Protein AF-0000000068951166 (afdb_homodimer)

Structure (mmCIF, N/CA/C/O backbone):
data_AF-0000000068951166-model_v1
#
loop_
_entity.id
_entity.type
_entity.pdbx_description
1 polymer 'Cupin domain-containing protein'
#
loop_
_atom_site.group_PDB
_atom_site.id
_atom_site.type_symbol
_atom_site.label_atom_id
_atom_site.label_alt_id
_atom_site.label_comp_id
_atom_site.label_asym_id
_atom_site.label_entity_id
_atom_site.label_seq_id
_atom_site.pdbx_PDB_ins_code
_atom_site.Cartn_x
_atom_site.Cartn_y
_atom_site.Cartn_z
_atom_site.occupancy
_atom_site.B_iso_or_equiv
_atom_site.auth_seq_id
_atom_site.auth_comp_id
_atom_site.auth_asym_id
_atom_site.auth_atom_id
_atom_site.pdbx_PDB_model_num
ATOM 1 N N . MET A 1 1 ? 37.531 -77.312 0.251 1 35.84 1 MET A N 1
ATOM 2 C CA . MET A 1 1 ? 37.812 -75.875 -0.028 1 35.84 1 MET A CA 1
ATOM 3 C C . MET A 1 1 ? 36.5 -75.125 -0.197 1 35.84 1 MET A C 1
ATOM 5 O O . MET A 1 1 ? 35.75 -75.375 -1.138 1 35.84 1 MET A O 1
ATOM 9 N N . HIS A 1 2 ? 35.75 -74.938 0.932 1 49 2 HIS A N 1
ATOM 10 C CA . HIS A 1 2 ? 34.5 -74.188 1.178 1 49 2 HIS A CA 1
ATOM 11 C C . HIS A 1 2 ? 34.594 -72.75 0.723 1 49 2 HIS A C 1
ATOM 13 O O . HIS A 1 2 ? 35.438 -72 1.181 1 49 2 HIS A O 1
ATOM 19 N N . TYR A 1 3 ? 34.344 -72.562 -0.559 1 45.94 3 TYR A N 1
ATOM 20 C CA . TYR A 1 3 ? 34.281 -71.25 -1.175 1 45.94 3 TYR A CA 1
ATOM 21 C C . TYR A 1 3 ? 33.25 -70.375 -0.5 1 45.94 3 TYR A C 1
ATOM 23 O O . TYR A 1 3 ? 32.062 -70.75 -0.465 1 45.94 3 TYR A O 1
ATOM 31 N N . LYS A 1 4 ? 33.562 -69.75 0.653 1 48.03 4 LYS A N 1
ATOM 32 C CA . LYS A 1 4 ? 32.75 -68.688 1.27 1 48.03 4 LYS A CA 1
ATOM 33 C C . LYS A 1 4 ? 32.438 -67.625 0.266 1 48.03 4 LYS A C 1
ATOM 35 O O . LYS A 1 4 ? 33.312 -67.062 -0.35 1 48.03 4 LYS A O 1
ATOM 40 N N . SER A 1 5 ? 31.328 -67.812 -0.452 1 50.38 5 SER A N 1
ATOM 41 C CA . SER A 1 5 ? 30.781 -66.75 -1.337 1 50.38 5 SER A CA 1
ATOM 42 C C . SER A 1 5 ? 30.656 -65.438 -0.621 1 50.38 5 SER A C 1
ATOM 44 O O . SER A 1 5 ? 30 -65.312 0.42 1 50.38 5 SER A O 1
ATOM 46 N N . LEU A 1 6 ? 31.703 -64.625 -0.67 1 46.41 6 LEU A N 1
ATOM 47 C CA . LEU A 1 6 ? 31.672 -63.25 -0.176 1 46.41 6 LEU A CA 1
ATOM 48 C C . LEU A 1 6 ? 30.562 -62.438 -0.862 1 46.41 6 LEU A C 1
ATOM 50 O O . LEU A 1 6 ? 30.578 -62.281 -2.084 1 46.41 6 LEU A O 1
ATOM 54 N N . ILE A 1 7 ? 29.328 -62.531 -0.375 1 47.47 7 ILE A N 1
ATOM 55 C CA . ILE A 1 7 ? 28.234 -61.688 -0.842 1 47.47 7 ILE A CA 1
ATOM 56 C C . ILE A 1 7 ? 28.609 -60.219 -0.692 1 47.47 7 ILE A C 1
ATOM 58 O O . ILE A 1 7 ? 28.938 -59.781 0.405 1 47.47 7 ILE A O 1
ATOM 62 N N . MET A 1 8 ? 29.312 -59.656 -1.69 1 42.12 8 MET A N 1
ATOM 63 C CA . MET A 1 8 ? 29.562 -58.219 -1.7 1 42.12 8 MET A CA 1
ATOM 64 C C . MET A 1 8 ? 28.266 -57.438 -1.603 1 42.12 8 MET A C 1
ATOM 66 O O . MET A 1 8 ? 27.359 -57.625 -2.43 1 42.12 8 MET A O 1
ATOM 70 N N . LEU A 1 9 ? 27.781 -57.156 -0.396 1 44.5 9 LEU A N 1
ATOM 71 C CA . LEU A 1 9 ? 26.672 -56.25 -0.193 1 44.5 9 LEU A CA 1
ATOM 72 C C . LEU A 1 9 ? 26.953 -54.906 -0.831 1 44.5 9 LEU A C 1
ATOM 74 O O . LEU A 1 9 ? 27.891 -54.219 -0.445 1 44.5 9 LEU A O 1
ATOM 78 N N . GLY A 1 10 ? 26.672 -54.719 -2.129 1 41.41 10 GLY A N 1
ATOM 79 C CA . GLY A 1 10 ? 26.734 -53.406 -2.75 1 41.41 10 GLY A CA 1
ATOM 80 C C . GLY A 1 10 ? 25.891 -52.375 -2.037 1 41.41 10 GLY A C 1
ATOM 81 O O . GLY A 1 10 ? 24.703 -52.594 -1.788 1 41.41 10 GLY A O 1
ATOM 82 N N . ALA A 1 11 ? 26.516 -51.562 -1.134 1 43.5 11 ALA A N 1
ATOM 83 C CA . ALA A 1 11 ? 25.859 -50.406 -0.523 1 43.5 11 ALA A CA 1
ATOM 84 C C . ALA A 1 11 ? 25.219 -49.531 -1.583 1 43.5 11 ALA A C 1
ATOM 86 O O . ALA A 1 11 ? 25.906 -49 -2.461 1 43.5 11 ALA A O 1
ATOM 87 N N . VAL A 1 12 ? 23.953 -49.844 -1.958 1 44.34 12 VAL A N 1
ATOM 88 C CA . VAL A 1 12 ? 23.219 -48.875 -2.771 1 44.34 12 VAL A CA 1
ATOM 89 C C . VAL A 1 12 ? 23.219 -47.5 -2.09 1 44.34 12 VAL A C 1
ATOM 91 O O . VAL A 1 12 ? 22.703 -47.375 -0.978 1 44.34 12 VAL A O 1
ATOM 94 N N . ALA A 1 13 ? 24.297 -46.688 -2.312 1 41.78 13 ALA A N 1
ATOM 95 C CA . ALA A 1 13 ? 24.219 -45.312 -1.875 1 41.78 13 ALA A CA 1
ATOM 96 C C . ALA A 1 13 ? 22.922 -44.656 -2.34 1 41.78 13 ALA A C 1
ATOM 98 O O . ALA A 1 13 ? 22.703 -44.469 -3.541 1 41.78 13 ALA A O 1
ATOM 99 N N . LEU A 1 14 ? 21.859 -44.812 -1.544 1 39.72 14 LEU A N 1
ATOM 100 C CA . LEU A 1 14 ? 20.719 -43.938 -1.785 1 39.72 14 LEU A CA 1
ATOM 101 C C . LEU A 1 14 ? 21.141 -42.469 -1.858 1 39.72 14 LEU A C 1
ATOM 103 O O . LEU A 1 14 ? 21.578 -41.906 -0.859 1 39.72 14 LEU A O 1
ATOM 107 N N . VAL A 1 15 ? 21.656 -42.031 -2.945 1 38.59 15 VAL A N 1
ATOM 108 C CA . VAL A 1 15 ? 21.75 -40.594 -3.141 1 38.59 15 VAL A CA 1
ATOM 109 C C . VAL A 1 15 ? 20.422 -39.938 -2.801 1 38.59 15 VAL A C 1
ATOM 111 O O . VAL A 1 15 ? 19.453 -40.062 -3.545 1 38.59 15 VAL A O 1
ATOM 114 N N . ALA A 1 16 ? 20.047 -39.906 -1.518 1 36.66 16 ALA A N 1
ATOM 115 C CA . ALA A 1 16 ? 18.969 -38.969 -1.201 1 36.66 16 ALA A CA 1
ATOM 116 C C . ALA A 1 16 ? 19.219 -37.625 -1.869 1 36.66 16 ALA A C 1
ATOM 118 O O . ALA A 1 16 ? 20.203 -36.969 -1.591 1 36.66 16 ALA A O 1
ATOM 119 N N . GLY A 1 17 ? 18.891 -37.5 -3.104 1 35.66 17 GLY A N 1
ATOM 120 C CA . GLY A 1 17 ? 18.812 -36.125 -3.6 1 35.66 17 GLY A CA 1
ATOM 121 C C . GLY A 1 17 ? 18.281 -35.156 -2.572 1 35.66 17 GLY A C 1
ATOM 122 O O . GLY A 1 17 ? 17.219 -35.375 -1.988 1 35.66 17 GLY A O 1
ATOM 123 N N . SER A 1 18 ? 19.125 -34.688 -1.719 1 35.69 18 SER A N 1
ATOM 124 C CA . SER A 1 18 ? 18.609 -33.469 -1.054 1 35.69 18 SER A CA 1
ATOM 125 C C . SER A 1 18 ? 17.625 -32.75 -1.938 1 35.69 18 SER A C 1
ATOM 127 O O . SER A 1 18 ? 17.938 -32.375 -3.068 1 35.69 18 SER A O 1
ATOM 129 N N . ALA A 1 19 ? 16.438 -33.156 -2.002 1 35.19 19 ALA A N 1
ATOM 130 C CA . ALA A 1 19 ? 15.469 -32.188 -2.496 1 35.19 19 ALA A CA 1
ATOM 131 C C . ALA A 1 19 ? 15.844 -30.766 -2.072 1 35.19 19 ALA A C 1
ATOM 133 O O . ALA A 1 19 ? 15.828 -30.438 -0.882 1 35.19 19 ALA A O 1
ATOM 134 N N . LEU A 1 20 ? 16.906 -30.156 -2.57 1 32.94 20 LEU A N 1
ATOM 135 C CA . LEU A 1 20 ? 16.938 -28.703 -2.418 1 32.94 20 LEU A CA 1
ATOM 136 C C . LEU A 1 20 ? 15.531 -28.125 -2.375 1 32.94 20 LEU A C 1
ATOM 138 O O . LEU A 1 20 ? 14.75 -28.328 -3.307 1 32.94 20 LEU A O 1
ATOM 142 N N . ALA A 1 21 ? 14.789 -28.359 -1.398 1 36.19 21 ALA A N 1
ATOM 143 C CA . ALA A 1 21 ? 13.625 -27.516 -1.208 1 36.19 21 ALA A CA 1
ATOM 144 C C . ALA A 1 21 ? 13.805 -26.172 -1.906 1 36.19 21 ALA A C 1
ATOM 146 O O . ALA A 1 21 ? 14.719 -25.406 -1.578 1 36.19 21 ALA A O 1
ATOM 147 N N . GLN A 1 22 ? 13.906 -26.047 -3.234 1 40.22 22 GLN A N 1
ATOM 148 C CA . GLN A 1 22 ? 13.969 -24.766 -3.945 1 40.22 22 GLN A CA 1
ATOM 149 C C . GLN A 1 22 ? 13.234 -23.672 -3.18 1 40.22 22 GLN A C 1
ATOM 151 O O . GLN A 1 22 ? 12.047 -23.812 -2.873 1 40.22 22 GLN A O 1
ATOM 156 N N . SER A 1 23 ? 13.695 -23.094 -2.027 1 50.69 23 SER A N 1
ATOM 157 C CA . SER A 1 23 ? 13.156 -21.875 -1.42 1 50.69 23 SER A CA 1
ATOM 158 C C . SER A 1 23 ? 12.5 -20.984 -2.463 1 50.69 23 SER A C 1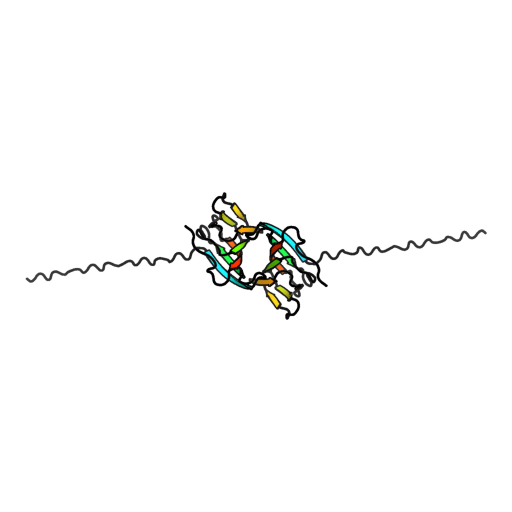
ATOM 160 O O . SER A 1 23 ? 13.023 -20.812 -3.566 1 50.69 23 SER A O 1
ATOM 162 N N . SER A 1 24 ? 11.188 -21 -2.814 1 73.31 24 SER A N 1
ATOM 163 C CA . SER A 1 24 ? 10.508 -20.203 -3.836 1 73.31 24 SER A CA 1
ATOM 164 C C . SER A 1 24 ? 11.117 -18.797 -3.936 1 73.31 24 SER A C 1
ATOM 166 O O . SER A 1 24 ? 11.531 -18.234 -2.928 1 73.31 24 SER A O 1
ATOM 168 N N . GLY A 1 25 ? 12.211 -18.578 -4.883 1 92.38 25 GLY A N 1
ATOM 169 C CA . GLY A 1 25 ? 12.828 -17.328 -5.301 1 92.38 25 GLY A CA 1
ATOM 170 C C . GLY A 1 25 ? 12 -16.109 -4.953 1 92.38 25 GLY A C 1
ATOM 171 O O . GLY A 1 25 ? 12.273 -15.008 -5.445 1 92.38 25 GLY A O 1
ATOM 172 N N . LEU A 1 26 ? 11.016 -16.438 -4.121 1 95.12 26 LEU A N 1
ATOM 173 C CA . LEU A 1 26 ? 10.18 -15.344 -3.635 1 95.12 26 LEU A CA 1
ATOM 174 C C . LEU A 1 26 ? 10.086 -15.359 -2.113 1 95.12 26 LEU A C 1
ATOM 176 O O . LEU A 1 26 ? 9.797 -16.406 -1.516 1 95.12 26 LEU A O 1
ATOM 180 N N . THR A 1 27 ? 10.477 -14.242 -1.457 1 95.25 27 THR A N 1
ATOM 181 C CA . THR A 1 27 ? 10.375 -14.094 -0.01 1 95.25 27 THR A CA 1
ATOM 182 C C . THR A 1 27 ? 9.469 -12.914 0.349 1 95.25 27 THR A C 1
ATOM 184 O O . THR A 1 27 ? 9.562 -11.844 -0.255 1 95.25 27 THR A O 1
ATOM 187 N N . ARG A 1 28 ? 8.578 -13.148 1.337 1 95.12 28 ARG A N 1
ATOM 188 C CA . ARG A 1 28 ? 7.754 -12.094 1.91 1 95.12 28 ARG A CA 1
ATOM 189 C C . ARG A 1 28 ? 8.18 -11.781 3.342 1 95.12 28 ARG A C 1
ATOM 191 O O . ARG A 1 28 ? 8.219 -12.672 4.191 1 95.12 28 ARG A O 1
ATOM 198 N N . THR A 1 29 ? 8.539 -10.609 3.578 1 97.56 29 THR A N 1
ATOM 199 C CA . THR A 1 29 ? 8.797 -10.117 4.93 1 97.56 29 THR A CA 1
ATOM 200 C C . THR A 1 29 ? 7.652 -9.234 5.41 1 97.56 29 THR A C 1
ATOM 202 O O . THR A 1 29 ? 7.461 -8.125 4.902 1 97.56 29 THR A O 1
ATOM 205 N N . LEU A 1 30 ? 6.934 -9.75 6.406 1 98.12 30 LEU A N 1
ATOM 206 C CA . LEU A 1 30 ? 5.832 -8.961 6.961 1 98.12 30 LEU A CA 1
ATOM 207 C C . LEU A 1 30 ? 6.359 -7.766 7.742 1 98.12 30 LEU A C 1
ATOM 209 O O . LEU A 1 30 ? 7.191 -7.922 8.641 1 98.12 30 LEU A O 1
ATOM 213 N N . VAL A 1 31 ? 5.891 -6.547 7.395 1 98.69 31 VAL A N 1
ATOM 214 C CA . VAL A 1 31 ? 6.43 -5.359 8.055 1 98.69 31 VAL A CA 1
ATOM 215 C C . VAL A 1 31 ? 5.309 -4.625 8.789 1 98.69 31 VAL A C 1
ATOM 217 O O . VAL A 1 31 ? 5.562 -3.646 9.492 1 98.69 31 VAL A O 1
ATOM 220 N N . GLY A 1 32 ? 4.047 -5.039 8.594 1 98.56 32 GLY A N 1
ATOM 221 C CA . GLY A 1 32 ? 2.934 -4.41 9.281 1 98.56 32 GLY A CA 1
ATOM 222 C C . GLY A 1 32 ? 1.642 -5.199 9.172 1 98.56 32 GLY A C 1
ATOM 223 O O . GLY A 1 32 ? 1.412 -5.891 8.18 1 98.56 32 GLY A O 1
ATOM 224 N N . ARG A 1 33 ? 0.89 -5.133 10.195 1 98.75 33 ARG A N 1
ATOM 225 C CA . ARG A 1 33 ? -0.456 -5.691 10.258 1 98.75 33 ARG A CA 1
ATOM 226 C C . ARG A 1 33 ? -1.337 -4.895 11.211 1 98.75 33 ARG A C 1
ATOM 228 O O . ARG A 1 33 ? -0.944 -4.625 12.352 1 98.75 33 ARG A O 1
ATOM 235 N N . ALA A 1 34 ? -2.451 -4.488 10.773 1 98.81 34 ALA A N 1
ATOM 236 C CA . ALA A 1 34 ? -3.367 -3.748 11.633 1 98.81 34 ALA A CA 1
ATOM 237 C C . ALA A 1 34 ? -4.789 -3.775 11.078 1 98.81 34 ALA A C 1
ATOM 239 O O . ALA A 1 34 ? -4.984 -3.936 9.875 1 98.81 34 ALA A O 1
ATOM 240 N N . ASP A 1 35 ? -5.77 -3.512 11.898 1 98.81 35 ASP A N 1
ATOM 241 C CA . ASP A 1 35 ? -7.168 -3.443 11.484 1 98.81 35 ASP A CA 1
ATOM 242 C C . ASP A 1 35 ? -7.402 -2.266 10.539 1 98.81 35 ASP A C 1
ATOM 244 O O . ASP A 1 35 ? -6.836 -1.188 10.734 1 98.81 35 ASP A O 1
ATOM 248 N N . VAL A 1 36 ? -8.219 -2.51 9.562 1 98.88 36 VAL A N 1
ATOM 249 C CA . VAL A 1 36 ? -8.758 -1.414 8.758 1 98.88 36 VAL A CA 1
A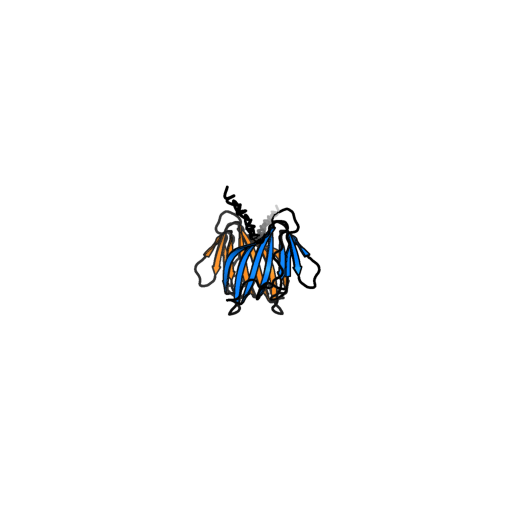TOM 250 C C . VAL A 1 36 ? -10.156 -1.048 9.258 1 98.88 36 VAL A C 1
ATOM 252 O O . VAL A 1 36 ? -10.594 -1.524 10.305 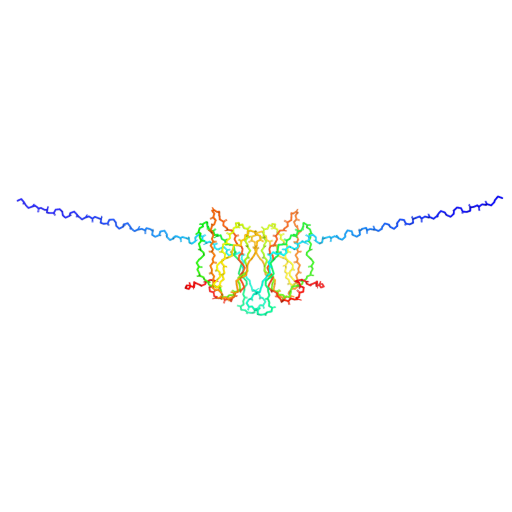1 98.88 36 VAL A O 1
ATOM 255 N N . SER A 1 37 ? -10.797 -0.198 8.531 1 98.81 37 SER A N 1
ATOM 256 C CA . SER A 1 37 ? -12.047 0.357 9.023 1 98.81 37 SER A CA 1
ATOM 257 C C . SER A 1 37 ? -13.172 -0.668 8.953 1 98.81 37 SER A C 1
ATOM 259 O O . SER A 1 37 ? -14.18 -0.554 9.664 1 98.81 37 SER A O 1
ATOM 261 N N . VAL A 1 38 ? -13.031 -1.632 8.008 1 98.25 38 VAL A N 1
ATOM 262 C CA . VAL A 1 38 ? -14.07 -2.645 7.832 1 98.25 38 VAL A CA 1
ATOM 263 C C . VAL A 1 38 ? -13.891 -3.754 8.867 1 98.25 38 VAL A C 1
ATOM 265 O O . VAL A 1 38 ? -12.852 -4.426 8.891 1 98.25 38 VAL A O 1
ATOM 268 N N . PRO A 1 39 ? -14.93 -3.99 9.758 1 98.31 39 PRO A N 1
ATOM 269 C CA . PRO A 1 39 ? -14.789 -5.039 10.766 1 98.31 39 PRO A CA 1
ATOM 270 C C . PRO A 1 39 ? -14.422 -6.395 10.164 1 98.31 39 PRO A C 1
ATOM 272 O O . PRO A 1 39 ? -14.961 -6.781 9.133 1 98.31 39 PRO A O 1
ATOM 275 N N . GLY A 1 40 ? -13.469 -7.062 10.789 1 98.62 40 GLY A N 1
ATOM 276 C CA . GLY A 1 40 ? -13.07 -8.391 10.359 1 98.62 40 GLY A CA 1
ATOM 277 C C . GLY A 1 40 ? -12 -8.375 9.281 1 98.62 40 GLY A C 1
ATOM 278 O O . GLY A 1 40 ? -11.578 -9.43 8.805 1 98.62 40 GLY A O 1
ATOM 279 N N . ARG A 1 41 ? -11.609 -7.191 8.938 1 98.88 41 ARG A N 1
ATOM 280 C CA . ARG A 1 41 ? -10.562 -7.086 7.926 1 98.88 41 ARG A CA 1
ATOM 281 C C . ARG A 1 41 ? -9.344 -6.355 8.477 1 98.88 41 ARG A C 1
ATOM 283 O O . ARG A 1 41 ? -9.453 -5.574 9.422 1 98.88 41 ARG A O 1
ATOM 290 N N . GLU A 1 42 ? -8.203 -6.676 7.914 1 98.94 42 GLU A N 1
ATOM 291 C CA . GLU A 1 42 ? -6.93 -6.059 8.281 1 98.94 42 GLU A CA 1
ATOM 292 C C . GLU A 1 42 ? -6.082 -5.754 7.051 1 98.94 42 GLU A C 1
ATOM 294 O O . GLU A 1 42 ? -6.309 -6.324 5.98 1 98.94 42 GLU A O 1
ATOM 299 N N . ALA A 1 43 ? -5.203 -4.824 7.223 1 98.94 43 ALA A N 1
ATOM 300 C CA . ALA A 1 43 ? -4.117 -4.621 6.266 1 98.94 43 ALA A CA 1
ATOM 301 C C . ALA A 1 43 ? -2.879 -5.414 6.664 1 98.94 43 ALA A C 1
ATOM 303 O O . ALA A 1 43 ? -2.451 -5.371 7.82 1 98.94 43 ALA A O 1
ATOM 304 N N . VAL A 1 44 ? -2.393 -6.148 5.762 1 98.94 44 VAL A N 1
ATOM 305 C CA . VAL A 1 44 ? -1.092 -6.801 5.871 1 98.94 44 VAL A CA 1
ATOM 306 C C . VAL A 1 44 ? -0.117 -6.18 4.871 1 98.94 44 VAL A C 1
ATOM 308 O O . VAL A 1 44 ? -0.424 -6.07 3.684 1 98.94 44 VAL A O 1
ATOM 311 N N . VAL A 1 45 ? 1.023 -5.688 5.363 1 98.94 45 VAL A N 1
ATOM 312 C CA . VAL A 1 45 ? 2.045 -5.051 4.535 1 98.94 45 VAL A CA 1
ATOM 313 C C . VAL A 1 45 ? 3.309 -5.906 4.527 1 98.94 45 VAL A C 1
ATOM 315 O O . VAL A 1 45 ? 3.812 -6.293 5.582 1 98.94 45 VAL A O 1
ATOM 318 N N . ALA A 1 46 ? 3.775 -6.199 3.287 1 98.81 46 ALA A N 1
ATOM 319 C CA . ALA A 1 46 ? 4.934 -7.082 3.172 1 98.81 46 ALA A CA 1
ATOM 320 C C . ALA A 1 46 ? 5.91 -6.566 2.119 1 98.81 46 ALA A C 1
ATOM 322 O O . ALA A 1 46 ? 5.496 -6.078 1.063 1 98.81 46 ALA A O 1
ATOM 323 N N . ARG A 1 47 ? 7.172 -6.621 2.449 1 98.81 47 ARG A N 1
ATOM 324 C CA . ARG A 1 47 ? 8.203 -6.508 1.425 1 98.81 47 ARG A CA 1
ATOM 325 C C . ARG A 1 47 ? 8.438 -7.848 0.735 1 98.81 47 ARG A C 1
ATOM 327 O O . ARG A 1 47 ? 8.734 -8.844 1.394 1 98.81 47 ARG A O 1
ATOM 334 N N . VAL A 1 48 ? 8.336 -7.828 -0.556 1 98.38 48 VAL A N 1
ATOM 335 C CA . VAL A 1 48 ? 8.438 -9.062 -1.335 1 98.38 48 VAL A CA 1
ATOM 336 C C . VAL A 1 48 ? 9.672 -9 -2.232 1 98.38 48 VAL A C 1
ATOM 338 O O . VAL A 1 48 ? 9.812 -8.078 -3.039 1 98.38 48 VAL A O 1
ATOM 341 N N . GLU A 1 49 ? 10.477 -9.961 -2.078 1 98.19 49 GLU A N 1
ATOM 342 C CA . GLU A 1 49 ? 11.641 -10.117 -2.953 1 98.19 49 GLU A CA 1
ATOM 343 C C . GLU A 1 49 ? 11.438 -11.273 -3.928 1 98.19 49 GLU A C 1
ATOM 345 O O . GLU A 1 49 ? 11.094 -12.383 -3.52 1 98.19 49 GLU A O 1
ATOM 350 N N . VAL A 1 50 ? 11.664 -10.922 -5.18 1 98.25 50 VAL A N 1
ATOM 351 C CA . VAL A 1 50 ? 11.492 -11.914 -6.234 1 98.25 50 VAL A CA 1
ATOM 352 C C . VAL A 1 50 ? 12.805 -12.094 -6.996 1 98.25 50 VAL A C 1
ATOM 354 O O . VAL A 1 50 ? 13.25 -11.188 -7.707 1 98.25 50 VAL A O 1
ATOM 357 N N . ALA A 1 51 ? 13.375 -13.266 -6.879 1 98 51 ALA A N 1
ATOM 358 C CA . ALA A 1 51 ? 14.648 -13.555 -7.547 1 98 51 ALA A CA 1
ATOM 359 C C . ALA A 1 51 ? 14.461 -13.641 -9.062 1 98 51 ALA A C 1
ATOM 361 O O . ALA A 1 51 ? 13.352 -13.859 -9.547 1 98 51 ALA A O 1
ATOM 362 N N . PRO A 1 52 ? 15.602 -13.422 -9.82 1 97.75 52 PRO A N 1
ATOM 363 C CA . PRO A 1 52 ? 15.516 -13.586 -11.273 1 97.75 52 PRO A CA 1
ATOM 364 C C . PRO A 1 52 ? 14.938 -14.938 -11.68 1 97.75 52 PRO A C 1
ATOM 366 O O . PRO A 1 52 ? 15.289 -15.969 -11.102 1 97.75 52 PRO A O 1
ATOM 369 N N . GLY A 1 53 ? 14.023 -14.859 -12.547 1 97.19 53 GLY A N 1
ATOM 370 C CA . GLY A 1 53 ? 13.492 -16.078 -13.141 1 97.19 53 GLY A CA 1
ATOM 371 C C . GLY A 1 53 ? 12.398 -16.719 -12.305 1 97.19 53 GLY A C 1
ATOM 372 O O . GLY A 1 53 ? 11.789 -17.703 -12.727 1 97.19 53 GLY A O 1
ATOM 373 N N . THR A 1 54 ? 12.031 -16.156 -11.203 1 97.25 54 THR A N 1
ATOM 374 C CA . THR A 1 54 ? 11.141 -16.766 -10.219 1 97.25 54 THR A CA 1
ATOM 375 C C . THR A 1 54 ? 9.688 -16.438 -10.531 1 97.25 54 THR A C 1
ATOM 377 O O . THR A 1 54 ? 9.359 -15.305 -10.891 1 97.25 54 THR A O 1
ATOM 380 N N . TYR A 1 55 ? 8.852 -17.406 -10.406 1 96.75 55 TYR A N 1
ATOM 381 C CA . TYR A 1 55 ? 7.402 -17.234 -10.344 1 96.75 55 TYR A CA 1
ATOM 382 C C . TYR A 1 55 ? 6.906 -17.281 -8.906 1 96.75 55 TYR A C 1
ATOM 384 O O . TYR A 1 55 ? 7.406 -18.078 -8.094 1 96.75 55 TYR A O 1
ATOM 392 N N . ALA A 1 56 ? 5.898 -16.484 -8.648 1 95.94 56 ALA A N 1
ATOM 393 C CA . ALA A 1 56 ? 5.254 -16.578 -7.344 1 95.94 56 ALA A CA 1
ATOM 394 C C . ALA A 1 56 ? 4.418 -17.844 -7.238 1 95.94 56 ALA A C 1
ATOM 396 O O . ALA A 1 56 ? 4.23 -18.391 -6.141 1 95.94 56 ALA A O 1
ATOM 397 N N . GLY A 1 57 ? 3.986 -18.359 -8.398 1 95.81 57 GLY A N 1
ATOM 398 C CA . GLY A 1 57 ? 2.977 -19.406 -8.438 1 95.81 57 GLY A CA 1
ATOM 399 C C . GLY A 1 57 ? 1.56 -18.859 -8.414 1 95.81 57 GLY A C 1
ATOM 400 O O . GLY A 1 57 ? 1.271 -17.891 -7.719 1 95.81 57 GLY A O 1
ATOM 401 N N . ARG A 1 58 ? 0.614 -19.516 -9.203 1 97.44 58 ARG A N 1
ATOM 402 C CA . ARG A 1 58 ? -0.782 -19.094 -9.258 1 97.44 58 ARG A CA 1
ATOM 403 C C . ARG A 1 58 ? -1.429 -19.156 -7.879 1 97.44 58 ARG A C 1
ATOM 405 O O . ARG A 1 58 ? -1.34 -20.188 -7.195 1 97.44 58 ARG A O 1
ATOM 412 N N . HIS A 1 59 ? -2.107 -18.062 -7.48 1 98.25 59 HIS A N 1
ATOM 413 C CA . HIS A 1 59 ? -2.711 -18 -6.156 1 98.25 59 HIS A CA 1
ATOM 414 C C . HIS A 1 59 ? -3.779 -16.906 -6.09 1 98.25 59 HIS A C 1
ATOM 416 O O . HIS A 1 59 ? -4.004 -16.188 -7.066 1 98.25 59 HIS A O 1
ATOM 422 N N . THR A 1 60 ? -4.496 -16.891 -5.02 1 98.62 60 THR A N 1
ATOM 423 C CA . THR A 1 60 ? -5.465 -15.852 -4.676 1 98.62 60 THR A CA 1
ATOM 424 C C . THR A 1 60 ? -5.188 -15.297 -3.279 1 98.62 60 THR A C 1
ATOM 426 O O . THR A 1 60 ? -4.449 -15.898 -2.502 1 98.62 60 THR A O 1
ATOM 429 N N . HIS A 1 61 ? -5.621 -14.164 -2.996 1 98.62 61 HIS A N 1
ATOM 430 C CA . HIS A 1 61 ? -5.676 -13.586 -1.659 1 98.62 61 HIS A CA 1
ATOM 431 C C . HIS A 1 61 ? -7.113 -13.422 -1.186 1 98.62 61 HIS A C 1
ATOM 433 O O . HIS A 1 61 ? -8.008 -13.141 -1.987 1 98.62 61 HIS A O 1
ATOM 439 N N . PRO A 1 62 ? -7.41 -13.555 0.147 1 98.81 62 PRO A N 1
ATOM 440 C CA . PRO A 1 62 ? -8.758 -13.359 0.68 1 98.81 62 PRO A CA 1
ATOM 441 C C . PRO A 1 62 ? -9.125 -11.883 0.827 1 98.81 62 PRO A C 1
ATOM 443 O O . PRO A 1 62 ? -9.719 -11.492 1.835 1 98.81 62 PRO A O 1
ATOM 446 N N . GLY A 1 63 ? -8.695 -11.031 -0.032 1 98.94 63 GLY A N 1
ATOM 447 C CA . GLY A 1 63 ? -8.891 -9.586 -0.12 1 98.94 63 GLY A CA 1
ATOM 448 C C . GLY A 1 63 ? -8.094 -8.945 -1.24 1 98.94 63 GLY A C 1
ATOM 449 O O . GLY A 1 63 ? -7.527 -9.648 -2.086 1 98.94 63 GLY A O 1
ATOM 450 N N . ASP A 1 64 ? -8.164 -7.609 -1.353 1 98.94 64 ASP A N 1
ATOM 451 C CA . ASP A 1 64 ? -7.484 -6.863 -2.406 1 98.94 64 ASP A CA 1
ATOM 452 C C . ASP A 1 64 ? -5.977 -6.824 -2.166 1 98.94 64 ASP A C 1
ATOM 454 O O . ASP A 1 64 ? -5.527 -6.645 -1.032 1 98.94 64 ASP A O 1
ATOM 458 N N . GLU A 1 65 ? -5.184 -7.031 -3.158 1 98.94 65 GLU A N 1
ATOM 459 C CA . GLU A 1 65 ? -3.754 -6.742 -3.172 1 98.94 65 GLU A CA 1
ATOM 460 C C . GLU A 1 65 ? -3.457 -5.453 -3.93 1 98.94 65 GLU A C 1
ATOM 462 O O . GLU A 1 65 ? -3.881 -5.289 -5.074 1 98.94 65 GLU A O 1
ATOM 467 N N . ILE A 1 66 ? -2.818 -4.5 -3.359 1 99 66 ILE A N 1
ATOM 468 C CA . ILE A 1 66 ? -2.324 -3.258 -3.947 1 99 66 ILE A CA 1
ATOM 469 C C . ILE A 1 66 ? -0.807 -3.182 -3.795 1 99 66 ILE A C 1
ATOM 471 O O . ILE A 1 66 ? -0.296 -2.99 -2.689 1 99 66 ILE A O 1
ATOM 475 N N . SER A 1 67 ? -0.105 -3.297 -4.91 1 98.94 67 SER A N 1
ATOM 476 C CA . SER A 1 67 ? 1.341 -3.471 -4.82 1 98.94 67 SER A CA 1
ATOM 477 C C . SER A 1 67 ? 2.08 -2.371 -5.574 1 98.94 67 SER A C 1
ATOM 479 O O . SER A 1 67 ? 1.53 -1.771 -6.504 1 98.94 67 SER A O 1
ATOM 481 N N . TYR A 1 68 ? 3.184 -2.064 -5.148 1 99 68 TYR A N 1
ATOM 482 C CA . TYR A 1 68 ? 4.105 -1.076 -5.691 1 99 68 TYR A CA 1
ATOM 483 C C . TYR A 1 68 ? 5.488 -1.683 -5.914 1 99 68 TYR A C 1
ATOM 485 O O . TYR A 1 68 ? 6.062 -2.281 -5 1 99 68 TYR A O 1
ATOM 493 N N . VAL A 1 69 ? 6.027 -1.549 -7.188 1 98.94 69 VAL A N 1
ATOM 494 C CA . VAL A 1 69 ? 7.355 -2.076 -7.465 1 98.94 69 VAL A CA 1
ATOM 495 C C . VAL A 1 69 ? 8.414 -1.053 -7.059 1 98.94 69 VAL A C 1
ATOM 497 O O . VAL A 1 69 ? 8.516 0.018 -7.66 1 98.94 69 VAL A O 1
ATOM 500 N N . MET A 1 70 ? 9.172 -1.45 -6.043 1 98.88 70 MET A N 1
ATOM 501 C CA . MET A 1 70 ? 10.18 -0.54 -5.5 1 98.88 70 MET A CA 1
ATOM 502 C C . MET A 1 70 ? 11.461 -0.602 -6.32 1 98.88 70 MET A C 1
ATOM 504 O O . MET A 1 70 ? 12.125 0.419 -6.527 1 98.88 70 MET A O 1
ATOM 508 N N . GLU A 1 71 ? 11.867 -1.749 -6.734 1 98.75 71 GLU A N 1
ATOM 509 C CA . GLU A 1 71 ? 13.055 -2.01 -7.539 1 98.75 71 GLU A CA 1
ATOM 510 C C . GLU A 1 71 ? 12.797 -3.102 -8.57 1 98.75 71 GLU A C 1
ATOM 512 O O . GLU A 1 71 ? 12.078 -4.066 -8.297 1 98.75 71 GLU A O 1
ATOM 517 N N . GLY A 1 72 ? 13.414 -2.963 -9.766 1 98.75 72 GLY A N 1
ATOM 518 C CA . GLY A 1 72 ? 13.281 -3.963 -10.812 1 98.75 72 GLY A CA 1
ATOM 519 C C . GLY A 1 72 ? 11.938 -3.914 -11.516 1 98.75 72 GLY A C 1
ATOM 520 O O . GLY A 1 72 ? 11.406 -2.834 -11.773 1 98.75 72 GLY A O 1
ATOM 521 N N . GLU A 1 73 ? 11.516 -5.012 -11.961 1 98.75 73 GLU A N 1
ATOM 522 C CA . GLU A 1 73 ? 10.242 -5.188 -12.648 1 98.75 73 GLU A CA 1
ATOM 523 C C . GLU A 1 73 ? 9.688 -6.59 -12.43 1 98.75 73 GLU A C 1
ATOM 525 O O . GLU A 1 73 ? 10.43 -7.52 -12.117 1 98.75 73 GLU A O 1
ATOM 530 N N . VAL A 1 74 ? 8.406 -6.691 -12.547 1 98.75 74 VAL A N 1
ATOM 531 C CA . VAL A 1 74 ? 7.746 -7.992 -12.523 1 98.75 74 VAL A CA 1
ATOM 532 C C . VAL A 1 74 ? 6.715 -8.07 -13.641 1 98.75 74 VAL A C 1
ATOM 534 O O . VAL A 1 74 ? 6.176 -7.043 -14.07 1 98.75 74 VAL A O 1
ATOM 537 N N . GLN A 1 75 ? 6.523 -9.234 -14.125 1 98.81 75 GLN A N 1
ATOM 538 C CA . GLN A 1 75 ? 5.383 -9.508 -15 1 98.81 75 GLN A CA 1
ATOM 539 C C . GLN A 1 75 ? 4.184 -9.992 -14.195 1 98.81 75 GLN A C 1
ATOM 541 O O . GLN A 1 75 ? 4.258 -11.016 -13.508 1 98.81 75 GLN A O 1
ATOM 546 N N . LEU A 1 76 ? 3.16 -9.203 -14.211 1 98.88 76 LEU A N 1
ATOM 547 C CA . LEU A 1 76 ? 1.896 -9.57 -13.586 1 98.88 76 LEU A CA 1
ATOM 548 C C . LEU A 1 76 ? 1.046 -10.422 -14.523 1 98.88 76 LEU A C 1
ATOM 550 O O . LEU A 1 76 ? 0.805 -10.031 -15.672 1 98.88 76 LEU A O 1
ATOM 554 N N . LEU A 1 77 ? 0.648 -11.547 -14.062 1 98.62 77 LEU A N 1
ATOM 555 C CA . LEU A 1 77 ? -0.171 -12.484 -14.828 1 98.62 77 LEU A CA 1
ATOM 556 C C . LEU A 1 77 ? -1.529 -12.68 -14.164 1 98.62 77 LEU A C 1
ATOM 558 O O . LEU A 1 77 ? -1.65 -13.445 -13.203 1 98.62 77 LEU A O 1
ATOM 562 N N . ILE A 1 78 ? -2.545 -11.961 -14.648 1 98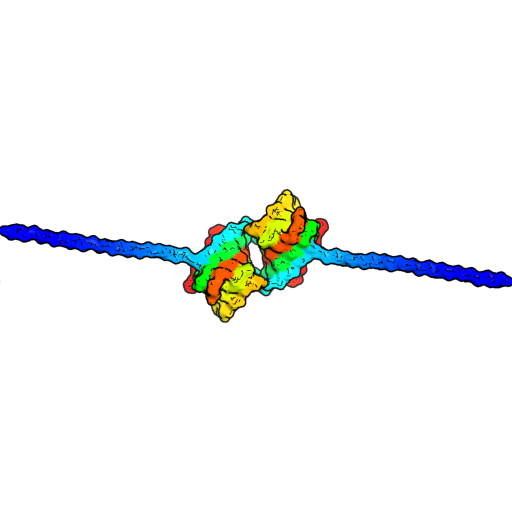.75 78 ILE A N 1
ATOM 563 C CA . ILE A 1 78 ? -3.908 -12.086 -14.148 1 98.75 78 ILE A CA 1
ATOM 564 C C . ILE A 1 78 ? -4.734 -12.953 -15.086 1 98.75 78 ILE A C 1
ATOM 566 O O . ILE A 1 78 ? -4.727 -12.742 -16.297 1 98.75 78 ILE A O 1
ATOM 570 N N . ASP A 1 79 ? -5.438 -13.906 -14.523 1 98 79 ASP A N 1
ATOM 571 C CA . ASP A 1 79 ? -6.234 -14.805 -15.359 1 98 79 ASP A CA 1
ATOM 572 C C . ASP A 1 79 ? -7.168 -14.016 -16.266 1 98 79 ASP A C 1
ATOM 574 O O . ASP A 1 79 ? -7.875 -13.109 -15.82 1 98 79 ASP A O 1
ATOM 578 N N . GLY A 1 80 ? -7.09 -14.414 -17.5 1 97.56 80 GLY A N 1
ATOM 579 C CA . GLY A 1 80 ? -8 -13.836 -18.469 1 97.56 80 GLY A CA 1
ATOM 580 C C . GLY A 1 80 ? -7.496 -12.523 -19.047 1 97.56 80 GLY A C 1
ATOM 581 O O . GLY A 1 80 ? -8.188 -11.883 -19.844 1 97.56 80 GLY A O 1
ATOM 582 N N . GLN A 1 81 ? -6.324 -12.07 -18.703 1 98.19 81 GLN A N 1
AT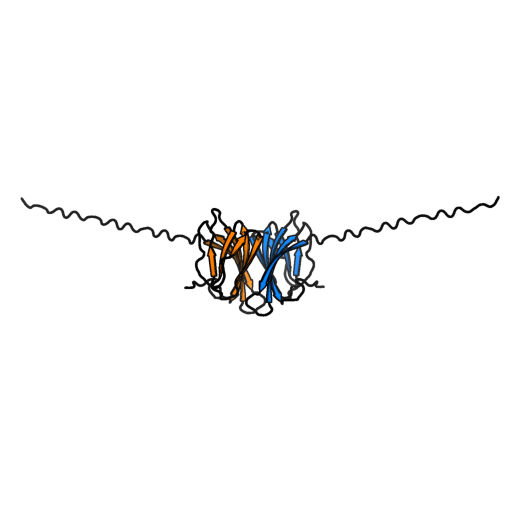OM 583 C CA . GLN A 1 81 ? -5.746 -10.828 -19.188 1 98.19 81 GLN A CA 1
ATOM 584 C C . GLN A 1 81 ? -4.375 -11.07 -19.812 1 98.19 81 GLN A C 1
ATOM 586 O O . GLN A 1 81 ? -3.729 -12.078 -19.531 1 98.19 81 GLN A O 1
ATOM 591 N N . SER A 1 82 ? -3.992 -10.18 -20.688 1 98.38 82 SER A N 1
ATOM 592 C CA . SER A 1 82 ? -2.623 -10.219 -21.188 1 98.38 82 SER A CA 1
ATOM 593 C C . SER A 1 82 ? -1.618 -9.922 -20.078 1 98.38 82 SER A C 1
ATOM 595 O O . SER A 1 82 ? -1.895 -9.125 -19.188 1 98.38 82 SER A O 1
ATOM 597 N N . PRO A 1 83 ? -0.426 -10.508 -20.172 1 98.56 83 PRO A N 1
ATOM 598 C CA . PRO A 1 83 ? 0.613 -10.18 -19.203 1 98.56 83 PRO A CA 1
ATOM 599 C C . PRO A 1 83 ? 0.958 -8.695 -19.188 1 98.56 83 PRO A C 1
ATOM 601 O O . PRO A 1 83 ? 0.989 -8.055 -20.234 1 98.56 83 PRO A O 1
ATOM 604 N N . ARG A 1 84 ? 1.224 -8.211 -18 1 98.75 84 ARG A N 1
ATOM 605 C CA . ARG A 1 84 ? 1.61 -6.812 -17.844 1 98.75 84 ARG A CA 1
ATOM 606 C C . ARG A 1 84 ? 2.957 -6.691 -17.125 1 98.75 84 ARG A C 1
ATOM 608 O O . ARG A 1 84 ? 3.145 -7.238 -16.047 1 98.75 84 ARG A O 1
ATOM 615 N N . THR A 1 85 ? 3.879 -6.043 -17.812 1 98.81 85 THR A N 1
ATOM 616 C CA . THR A 1 85 ? 5.113 -5.711 -17.109 1 98.81 85 THR A CA 1
ATOM 617 C C . THR A 1 85 ? 4.918 -4.48 -16.219 1 98.81 85 THR A C 1
ATOM 619 O O . THR A 1 85 ? 4.461 -3.439 -16.688 1 98.81 85 THR A O 1
ATOM 622 N N . VAL A 1 86 ? 5.227 -4.605 -14.938 1 98.88 86 VAL A N 1
ATOM 623 C CA . VAL A 1 86 ? 5.16 -3.512 -13.977 1 98.88 86 VAL A CA 1
ATOM 624 C C . VAL A 1 86 ? 6.57 -3.154 -13.5 1 98.88 86 VAL A C 1
ATOM 626 O O . VAL A 1 86 ? 7.281 -4 -12.953 1 98.88 86 VAL A O 1
ATOM 629 N N . LYS A 1 87 ? 6.953 -1.894 -13.672 1 98.81 87 LYS A N 1
ATOM 630 C CA . LYS A 1 87 ? 8.328 -1.478 -13.422 1 98.81 87 LYS A CA 1
ATOM 631 C C . LYS A 1 87 ? 8.438 -0.705 -12.109 1 98.81 87 LYS A C 1
ATOM 633 O O . LYS A 1 87 ? 7.422 -0.268 -11.555 1 98.81 87 LYS A O 1
ATOM 638 N N . ALA A 1 88 ? 9.719 -0.55 -11.719 1 98.81 88 ALA A N 1
ATOM 639 C CA . ALA A 1 88 ? 9.961 0.281 -10.547 1 98.81 88 ALA A CA 1
ATOM 640 C C . ALA A 1 88 ? 9.242 1.62 -10.656 1 98.81 88 ALA A C 1
ATOM 642 O O . ALA A 1 88 ? 9.305 2.279 -11.703 1 98.81 88 ALA A O 1
ATOM 643 N N . GLY A 1 89 ? 8.5 1.932 -9.586 1 98.81 89 GLY A N 1
ATOM 644 C CA . GLY A 1 89 ? 7.777 3.195 -9.578 1 98.81 89 GLY A CA 1
ATOM 645 C C . GLY A 1 89 ? 6.328 3.061 -9.992 1 98.81 89 GLY A C 1
ATOM 646 O O . GLY A 1 89 ? 5.551 4.016 -9.883 1 98.81 89 GLY A O 1
ATOM 647 N N . GLU A 1 90 ? 5.949 1.872 -10.469 1 98.88 90 GLU A N 1
ATOM 648 C CA . GLU A 1 90 ? 4.566 1.614 -10.859 1 98.88 90 GLU A CA 1
ATOM 649 C C . GLU A 1 90 ? 3.865 0.722 -9.836 1 98.88 90 GLU A C 1
ATOM 651 O O . GLU A 1 90 ? 4.516 0.109 -8.992 1 98.88 90 GLU A O 1
ATOM 656 N N . SER A 1 91 ? 2.531 0.778 -9.938 1 98.94 91 SER A N 1
ATOM 657 C CA . SER A 1 91 ? 1.719 -0.015 -9.023 1 98.94 91 SER A CA 1
ATOM 658 C C . SER A 1 91 ? 0.718 -0.881 -9.781 1 98.94 91 SER A C 1
ATOM 660 O O . SER A 1 91 ? 0.545 -0.725 -10.992 1 98.94 91 SER A O 1
ATOM 662 N N . PHE A 1 92 ? 0.108 -1.88 -9.102 1 98.94 92 PHE A N 1
ATOM 663 C CA . PHE A 1 92 ? -0.992 -2.664 -9.648 1 98.94 92 PHE A CA 1
ATOM 664 C C . PHE A 1 92 ? -1.955 -3.09 -8.547 1 98.94 92 PHE A C 1
ATOM 666 O O . PHE A 1 92 ? -1.6 -3.078 -7.367 1 98.94 92 PHE A O 1
ATOM 673 N N . VAL A 1 93 ? -3.17 -3.365 -8.969 1 98.94 93 VAL A N 1
ATOM 674 C CA . VAL A 1 93 ? -4.215 -3.857 -8.078 1 98.94 93 VAL A CA 1
ATOM 675 C C . VAL A 1 93 ? -4.723 -5.211 -8.578 1 98.94 93 VAL A C 1
ATOM 677 O O . VAL A 1 93 ? -4.965 -5.387 -9.773 1 98.94 93 VAL A O 1
ATOM 680 N N . VAL A 1 94 ? -4.773 -6.168 -7.699 1 98.88 94 VAL A N 1
ATOM 681 C CA . VAL A 1 94 ? -5.449 -7.438 -7.938 1 98.88 94 VAL A CA 1
ATOM 682 C C . VAL A 1 94 ? -6.641 -7.574 -6.992 1 98.88 94 VAL A C 1
ATOM 684 O O . VAL A 1 94 ? -6.469 -7.77 -5.789 1 98.88 94 VAL A O 1
ATOM 687 N N . PRO A 1 95 ? -7.84 -7.543 -7.5 1 98.88 95 PRO A N 1
ATOM 688 C CA . PRO A 1 95 ? -9.016 -7.609 -6.629 1 98.88 95 PRO A CA 1
ATOM 689 C C . PRO A 1 95 ? -9.125 -8.945 -5.895 1 98.88 95 PRO A C 1
ATOM 691 O O . PRO A 1 95 ? -8.555 -9.945 -6.332 1 98.88 95 PRO A O 1
ATOM 694 N N . ALA A 1 96 ? -9.883 -8.898 -4.848 1 98.88 96 ALA A N 1
ATOM 695 C CA . ALA A 1 96 ? -10.086 -10.055 -3.977 1 98.88 96 ALA A CA 1
ATOM 696 C C . ALA A 1 96 ? -10.469 -11.289 -4.781 1 98.88 96 ALA A C 1
ATOM 698 O O . ALA A 1 96 ? -11.352 -11.234 -5.637 1 98.88 96 ALA A O 1
ATOM 699 N N . GLY A 1 97 ? -9.734 -12.305 -4.551 1 98.56 97 GLY A N 1
ATOM 700 C CA . GLY A 1 97 ? -10.117 -13.602 -5.078 1 98.56 97 GLY A CA 1
ATOM 701 C C . GLY A 1 97 ? -9.68 -13.82 -6.512 1 98.56 97 GLY A C 1
ATOM 702 O O . GLY A 1 97 ? -9.852 -14.906 -7.062 1 98.56 97 GLY A O 1
ATOM 703 N N . VAL A 1 98 ? -9.117 -12.852 -7.191 1 98.81 98 VAL A N 1
ATOM 704 C CA . VAL A 1 98 ? -8.688 -12.984 -8.578 1 98.81 98 VAL A CA 1
ATOM 705 C C . VAL A 1 98 ? -7.414 -13.82 -8.656 1 98.81 98 VAL A C 1
ATOM 707 O O . VAL A 1 98 ? -6.453 -13.562 -7.926 1 98.81 98 VAL A O 1
ATOM 710 N N . VAL A 1 99 ? -7.445 -14.82 -9.461 1 98.75 99 VAL A N 1
ATOM 711 C CA . VAL A 1 99 ? -6.289 -15.695 -9.648 1 98.75 99 VAL A CA 1
ATOM 712 C C . VAL A 1 99 ? -5.207 -14.953 -10.43 1 98.75 99 VAL A C 1
ATOM 714 O O . VAL A 1 99 ? -5.477 -14.391 -11.5 1 98.75 99 VAL A O 1
ATOM 717 N N . HIS A 1 100 ? -4.035 -14.977 -9.914 1 98.75 100 HIS A N 1
ATOM 718 C CA . HIS A 1 100 ? -2.922 -14.297 -10.562 1 98.75 100 HIS A CA 1
ATOM 719 C C . HIS A 1 100 ? -1.59 -14.945 -10.211 1 98.75 100 HIS A C 1
ATOM 721 O O . HIS A 1 100 ? -1.542 -15.852 -9.375 1 98.75 100 HIS A O 1
ATOM 727 N N . ASP A 1 101 ? -0.595 -14.586 -10.945 1 97.94 101 ASP A N 1
ATOM 728 C CA . ASP A 1 101 ? 0.809 -14.93 -10.742 1 97.94 101 ASP A CA 1
ATOM 729 C C . ASP A 1 101 ? 1.711 -13.719 -10.984 1 97.94 101 ASP A C 1
ATOM 731 O O . ASP A 1 101 ? 1.241 -12.664 -11.422 1 97.94 101 ASP A O 1
ATOM 735 N N . ALA A 1 102 ? 2.889 -13.789 -10.57 1 98 102 ALA A N 1
ATOM 736 C CA . ALA A 1 102 ? 3.934 -12.812 -10.875 1 98 102 ALA A CA 1
ATOM 737 C C . ALA A 1 102 ? 5.242 -13.516 -11.234 1 98 102 ALA A C 1
ATOM 739 O O . ALA A 1 102 ? 5.59 -14.539 -10.641 1 98 102 ALA A O 1
ATOM 740 N N . HIS A 1 103 ? 5.883 -12.938 -12.203 1 98 103 HIS A N 1
ATOM 741 C CA . HIS A 1 103 ? 7.129 -13.5 -12.703 1 98 103 HIS A CA 1
ATOM 742 C C . HIS A 1 103 ? 8.203 -12.422 -12.836 1 98 103 HIS A C 1
ATOM 744 O O . HIS A 1 103 ? 7.941 -11.344 -13.367 1 98 103 HIS A O 1
ATOM 750 N N . ASN A 1 104 ? 9.375 -12.711 -12.219 1 98.5 104 ASN A N 1
ATOM 751 C CA . ASN A 1 104 ? 10.539 -11.891 -12.539 1 98.5 104 ASN A CA 1
ATOM 752 C C . ASN A 1 104 ? 11.32 -12.445 -13.727 1 98.5 104 ASN A C 1
ATOM 754 O O . ASN A 1 104 ? 12.188 -13.305 -13.555 1 98.5 104 ASN A O 1
ATOM 758 N N . ASN A 1 105 ? 11.031 -11.883 -14.859 1 96.81 105 ASN A N 1
ATOM 759 C CA . ASN A 1 105 ? 11.656 -12.375 -16.078 1 96.81 105 ASN A CA 1
ATOM 760 C C . ASN A 1 105 ? 12.938 -11.609 -16.406 1 96.81 105 ASN A C 1
ATOM 762 O O . ASN A 1 105 ? 13.398 -11.625 -17.547 1 96.81 105 ASN A O 1
ATOM 766 N N . SER A 1 106 ? 13.461 -10.898 -15.516 1 97.56 106 SER A N 1
ATOM 767 C CA . SER A 1 106 ? 14.695 -10.141 -15.695 1 97.56 106 SER A CA 1
ATOM 768 C C . SER A 1 106 ? 15.875 -10.844 -15.031 1 97.56 106 SER A C 1
ATOM 770 O O . SER A 1 106 ? 15.719 -11.93 -14.461 1 97.56 106 SER A O 1
ATOM 772 N N . SER A 1 107 ? 17.062 -10.234 -15.133 1 97.25 107 SER A N 1
ATOM 773 C CA . SER A 1 107 ? 18.281 -10.844 -14.602 1 97.25 107 SER A CA 1
ATOM 774 C C . SER A 1 107 ? 18.641 -10.25 -13.25 1 97.25 107 SER A C 1
ATOM 776 O O . SER A 1 107 ? 19.641 -10.641 -12.641 1 97.25 107 SER A O 1
ATOM 778 N N . ALA A 1 108 ? 17.859 -9.336 -12.758 1 97.94 108 ALA A N 1
ATOM 779 C CA . ALA A 1 108 ? 18.078 -8.734 -11.445 1 97.94 108 ALA A CA 1
ATOM 780 C C . ALA A 1 108 ? 16.906 -9 -10.516 1 97.94 108 ALA A C 1
ATOM 782 O O . ALA A 1 108 ? 15.781 -9.211 -10.977 1 97.94 108 ALA A O 1
ATOM 783 N N . ALA A 1 109 ? 17.125 -8.984 -9.227 1 98.12 109 ALA A N 1
ATOM 784 C CA . ALA A 1 109 ? 16.062 -9.164 -8.258 1 98.12 109 ALA A CA 1
ATOM 785 C C . ALA A 1 109 ? 15.047 -8.023 -8.336 1 98.12 109 ALA A C 1
ATOM 787 O O . ALA A 1 109 ? 15.414 -6.887 -8.648 1 98.12 109 ALA A O 1
ATOM 788 N N . ALA A 1 110 ? 13.828 -8.367 -8.133 1 98.69 110 ALA A N 1
ATOM 789 C CA . ALA A 1 110 ? 12.781 -7.359 -7.98 1 98.69 110 ALA A CA 1
ATOM 790 C C . ALA A 1 110 ? 12.352 -7.23 -6.52 1 98.69 110 ALA A C 1
ATOM 792 O O . ALA A 1 110 ? 12.367 -8.211 -5.773 1 98.69 110 ALA A O 1
ATOM 793 N N . ARG A 1 111 ? 12.031 -5.988 -6.094 1 98.81 111 ARG A N 1
ATOM 794 C CA . ARG A 1 111 ? 11.469 -5.695 -4.781 1 98.81 111 ARG A CA 1
ATOM 795 C C . ARG A 1 111 ? 10.117 -5.004 -4.902 1 98.81 111 ARG A C 1
ATOM 797 O O . ARG A 1 111 ? 10 -3.973 -5.57 1 98.81 111 ARG A O 1
ATOM 804 N N . VAL A 1 112 ? 9.148 -5.668 -4.281 1 98.88 112 VAL A N 1
ATOM 805 C CA . VAL A 1 112 ? 7.766 -5.207 -4.375 1 98.88 112 VAL A CA 1
ATOM 806 C C . VAL A 1 112 ? 7.203 -4.973 -2.979 1 98.88 112 VAL A C 1
ATOM 808 O O . VAL A 1 112 ? 7.434 -5.773 -2.066 1 98.88 112 VAL A O 1
ATOM 811 N N . LEU A 1 113 ? 6.586 -3.85 -2.777 1 98.94 113 LEU A N 1
ATOM 812 C CA . LEU A 1 113 ? 5.758 -3.693 -1.585 1 98.94 113 LEU A CA 1
ATOM 813 C C . LEU A 1 113 ? 4.34 -4.191 -1.839 1 98.94 113 LEU A C 1
ATOM 815 O O . LEU A 1 113 ? 3.648 -3.688 -2.727 1 98.94 113 LEU A O 1
ATOM 819 N N . GLY A 1 114 ? 3.926 -5.184 -1.158 1 98.94 114 GLY A N 1
ATOM 820 C CA . GLY A 1 114 ? 2.553 -5.66 -1.209 1 98.94 114 GLY A CA 1
ATOM 821 C C . GLY A 1 114 ? 1.71 -5.176 -0.045 1 98.94 114 GLY A C 1
ATOM 822 O O . GLY A 1 114 ? 2.102 -5.324 1.115 1 98.94 114 GLY A O 1
ATOM 823 N N . VAL A 1 115 ? 0.647 -4.562 -0.355 1 99 115 VAL A N 1
ATOM 824 C CA . VAL A 1 115 ? -0.381 -4.188 0.609 1 99 115 VAL A CA 1
ATOM 825 C C . VAL A 1 115 ? -1.643 -5.012 0.368 1 99 115 VAL A C 1
ATOM 827 O O . VAL A 1 115 ? -2.221 -4.973 -0.721 1 99 115 VAL A O 1
ATOM 830 N N . TYR A 1 116 ? -2.031 -5.77 1.391 1 98.94 116 TYR A N 1
ATOM 831 C CA . TYR A 1 116 ? -3.186 -6.656 1.293 1 98.94 116 TYR A CA 1
ATOM 832 C C . TYR A 1 116 ? -4.27 -6.25 2.285 1 98.94 116 TYR A C 1
ATOM 834 O O . TYR A 1 116 ? -4.016 -6.16 3.488 1 98.94 116 TYR A O 1
ATOM 842 N N . VAL A 1 117 ? -5.418 -5.895 1.807 1 98.94 117 VAL A N 1
ATOM 843 C CA . VAL A 1 117 ? -6.578 -5.68 2.662 1 98.94 117 VAL A CA 1
ATOM 844 C C . VAL A 1 117 ? -7.461 -6.926 2.658 1 98.94 117 VAL A C 1
ATOM 846 O O . VAL A 1 117 ? -8.227 -7.152 1.716 1 98.94 117 VAL A O 1
ATOM 849 N N . VAL A 1 118 ? -7.324 -7.719 3.791 1 98.94 118 VAL A N 1
ATOM 850 C CA . VAL A 1 118 ? -7.77 -9.109 3.705 1 98.94 118 VAL A CA 1
ATOM 851 C C . VAL A 1 118 ? -8.656 -9.438 4.898 1 98.94 118 VAL A C 1
ATOM 853 O O . VAL A 1 118 ? -8.688 -8.695 5.887 1 98.94 118 VAL A O 1
ATOM 856 N N . GLU A 1 119 ? -9.367 -10.523 4.742 1 98.88 119 GLU A N 1
ATOM 857 C CA . GLU A 1 119 ? -10.102 -11.102 5.867 1 98.88 119 GLU A CA 1
ATOM 858 C C . GLU A 1 119 ? -9.148 -11.641 6.93 1 98.88 119 GLU A C 1
ATOM 860 O O . GLU A 1 119 ? -8.211 -12.367 6.609 1 98.88 119 GLU A O 1
ATOM 865 N N . LYS A 1 120 ? -9.453 -11.297 8.211 1 98.56 120 LYS A N 1
ATOM 866 C CA . LYS A 1 120 ? -8.617 -11.797 9.297 1 98.56 120 LYS A CA 1
ATOM 867 C C . LYS A 1 120 ? -8.758 -13.305 9.453 1 98.56 120 LYS A C 1
ATOM 869 O O . LYS A 1 120 ? -9.828 -13.867 9.227 1 98.56 120 LYS A O 1
ATOM 874 N N . GLY A 1 121 ? -7.652 -13.898 9.812 1 97.44 121 GLY A N 1
ATOM 875 C CA . GLY A 1 121 ? -7.691 -15.305 10.188 1 97.44 121 GLY A CA 1
ATOM 876 C C . GLY A 1 121 ? -7.574 -16.25 9 1 97.44 121 GLY A C 1
ATOM 877 O O . GLY A 1 121 ? -7.625 -17.469 9.164 1 97.44 121 GLY A O 1
ATOM 878 N N . LYS A 1 122 ? -7.453 -15.711 7.84 1 98.38 122 LYS A N 1
ATOM 879 C CA . LYS A 1 122 ? -7.266 -16.531 6.648 1 98.38 122 LYS A CA 1
ATOM 880 C C . LYS A 1 122 ? -5.809 -16.516 6.195 1 98.38 122 LYS A C 1
ATOM 882 O O . LYS A 1 122 ? -5.086 -15.547 6.445 1 98.38 122 LYS A O 1
ATOM 887 N N . PRO A 1 123 ? -5.391 -17.641 5.523 1 97.75 123 PRO A N 1
ATOM 888 C CA . PRO A 1 123 ? -4.062 -17.547 4.906 1 97.75 123 PRO A CA 1
ATOM 889 C C . PRO A 1 123 ? -3.951 -16.375 3.924 1 97.75 123 PRO A C 1
ATOM 891 O O . PRO A 1 123 ? -4.902 -16.094 3.193 1 97.75 123 PRO A O 1
ATOM 894 N N . LEU A 1 124 ? -2.836 -15.703 3.939 1 97.81 124 LEU A N 1
ATOM 895 C CA . LEU A 1 124 ? -2.637 -14.523 3.107 1 97.81 124 LEU A CA 1
ATOM 896 C C . LEU A 1 124 ? -2.73 -14.883 1.628 1 97.81 124 LEU A C 1
ATOM 898 O O . LEU A 1 124 ? -3.16 -14.055 0.814 1 97.81 124 LEU A O 1
ATOM 902 N N . ALA A 1 125 ? -2.305 -16.031 1.268 1 97.69 125 ALA A N 1
ATOM 903 C CA . ALA A 1 125 ? -2.332 -16.547 -0.103 1 97.69 125 ALA A CA 1
ATOM 904 C C . ALA A 1 125 ? -2.76 -18 -0.141 1 97.69 125 ALA A C 1
ATOM 906 O O . ALA A 1 125 ? -2.418 -18.781 0.754 1 97.69 125 ALA A O 1
ATOM 907 N N . SER A 1 126 ? -3.551 -18.344 -1.104 1 97.88 126 SER A N 1
ATOM 908 C CA . SER A 1 126 ? -3.957 -19.719 -1.344 1 97.88 126 SER A CA 1
ATOM 909 C C . SER A 1 126 ? -3.631 -20.156 -2.77 1 97.88 126 SER A C 1
ATOM 911 O O . SER A 1 126 ? -3.988 -19.469 -3.729 1 97.88 126 SER A O 1
ATOM 913 N N . PRO A 1 127 ? -2.947 -21.234 -2.916 1 96.94 127 PRO A N 1
ATOM 914 C CA . PRO A 1 127 ? -2.648 -21.719 -4.266 1 96.94 127 PRO A CA 1
ATOM 915 C C . PRO A 1 127 ? -3.904 -21.906 -5.117 1 96.94 127 PRO A C 1
ATOM 917 O O . PRO A 1 127 ? -4.953 -22.281 -4.594 1 96.94 127 PRO A O 1
ATOM 920 N N . ALA A 1 128 ? -3.748 -21.594 -6.371 1 97.12 128 ALA A N 1
ATOM 921 C CA . ALA A 1 128 ? -4.809 -21.797 -7.355 1 97.12 128 ALA A CA 1
ATOM 922 C C . ALA A 1 128 ? -4.367 -22.781 -8.438 1 97.12 128 ALA A C 1
ATOM 924 O O . ALA A 1 128 ? -3.172 -22.953 -8.688 1 97.12 128 ALA A O 1
ATOM 925 N N . PRO A 1 129 ? -5.301 -23.484 -9.055 1 89.44 129 PRO A N 1
ATOM 926 C CA . PRO A 1 129 ? -4.922 -24.438 -10.109 1 89.44 129 PRO A CA 1
ATOM 927 C C . PRO A 1 129 ? -4.324 -23.75 -11.328 1 89.44 129 PRO A C 1
ATOM 929 O O . PRO A 1 129 ? -4.621 -22.578 -11.594 1 89.44 129 PRO A O 1
ATOM 932 N N . MET B 1 1 ? 5.395 85.062 -6.691 1 35.81 1 MET B N 1
ATOM 933 C CA . MET B 1 1 ? 6.191 83.812 -6.602 1 35.81 1 MET B CA 1
ATOM 934 C C . MET B 1 1 ? 5.328 82.688 -6.164 1 35.81 1 MET B C 1
ATOM 936 O O . MET B 1 1 ? 4.781 82.625 -5.059 1 35.81 1 MET B O 1
ATOM 940 N N . HIS B 1 2 ? 4.492 82.125 -7.094 1 48.88 2 HIS B N 1
ATOM 941 C CA . HIS B 1 2 ? 3.592 80.938 -7.078 1 48.88 2 HIS B CA 1
ATOM 942 C C . HIS B 1 2 ? 4.328 79.688 -6.66 1 48.88 2 HIS B C 1
ATOM 944 O O . HIS B 1 2 ? 5.32 79.312 -7.281 1 48.88 2 HIS B O 1
ATOM 950 N N . TYR B 1 3 ? 4.363 79.5 -5.363 1 47.16 3 TYR B N 1
ATOM 951 C CA . TYR B 1 3 ? 4.906 78.312 -4.742 1 47.16 3 TYR B CA 1
ATOM 952 C C . TYR B 1 3 ? 4.199 77.062 -5.258 1 47.16 3 TYR B C 1
ATOM 954 O O . TYR B 1 3 ? 2.975 76.938 -5.148 1 47.16 3 TYR B O 1
ATOM 962 N N . LYS B 1 4 ? 4.605 76.5 -6.418 1 49.62 4 LYS B N 1
ATOM 963 C CA . LYS B 1 4 ? 4.234 75.188 -6.918 1 49.62 4 LYS B CA 1
ATOM 964 C C . LYS B 1 4 ? 4.445 74.125 -5.852 1 49.62 4 LYS B C 1
ATOM 966 O O . LYS B 1 4 ? 5.562 73.938 -5.363 1 49.62 4 LYS B O 1
ATOM 971 N N . SER B 1 5 ? 3.453 73.938 -5.004 1 49.44 5 SER B N 1
ATOM 972 C CA . SER B 1 5 ? 3.453 72.812 -4.047 1 49.44 5 SER B CA 1
ATOM 973 C C . SER B 1 5 ? 3.713 71.5 -4.738 1 49.44 5 SER B C 1
ATOM 975 O O . SER B 1 5 ? 2.984 71.125 -5.656 1 49.44 5 SER B O 1
ATOM 977 N N . LEU B 1 6 ? 4.953 71.125 -4.867 1 46.06 6 LEU B N 1
ATOM 978 C CA . LEU B 1 6 ? 5.348 69.812 -5.352 1 46.06 6 LEU B CA 1
ATOM 979 C C . LEU B 1 6 ? 4.738 68.75 -4.488 1 46.06 6 LEU B C 1
ATOM 981 O O . LEU B 1 6 ? 5.023 68.625 -3.291 1 46.06 6 LEU B O 1
ATOM 985 N N . ILE B 1 7 ? 3.496 68.375 -4.711 1 47.12 7 ILE B N 1
ATOM 986 C CA . ILE B 1 7 ? 2.881 67.188 -4.066 1 47.12 7 ILE B CA 1
ATOM 987 C C . ILE B 1 7 ? 3.717 65.938 -4.34 1 47.12 7 ILE B C 1
ATOM 989 O O . ILE B 1 7 ? 3.965 65.625 -5.496 1 47.12 7 ILE B O 1
ATOM 993 N N . MET B 1 8 ? 4.762 65.688 -3.541 1 41.03 8 MET B N 1
ATOM 994 C CA . MET B 1 8 ? 5.496 64.438 -3.645 1 41.03 8 MET B CA 1
ATOM 995 C C . MET B 1 8 ? 4.562 63.281 -3.457 1 41.03 8 MET B C 1
ATOM 997 O O . MET B 1 8 ? 3.875 63.156 -2.441 1 41.03 8 MET B O 1
ATOM 1001 N N . LEU B 1 9 ? 3.945 62.781 -4.52 1 44.06 9 LEU B N 1
ATOM 1002 C CA . LEU B 1 9 ? 3.217 61.5 -4.492 1 44.06 9 LEU B CA 1
ATOM 1003 C C . LEU B 1 9 ? 4.109 60.375 -3.998 1 44.06 9 LEU B C 1
ATOM 1005 O O . LEU B 1 9 ? 5.125 60.062 -4.621 1 44.06 9 LEU B O 1
ATOM 1009 N N . GLY B 1 10 ? 4.219 60.188 -2.678 1 40.88 10 GLY B N 1
ATOM 1010 C CA . GLY B 1 10 ? 4.891 59 -2.137 1 40.88 10 GLY B CA 1
ATOM 1011 C C . GLY B 1 10 ? 4.352 57.719 -2.688 1 40.88 10 GLY B C 1
ATOM 1012 O O . GLY B 1 10 ? 3.141 57.469 -2.66 1 40.88 10 GLY B O 1
ATOM 1013 N N . ALA B 1 11 ? 5.008 57.125 -3.734 1 42.91 11 ALA B N 1
ATOM 1014 C CA . ALA B 1 11 ? 4.699 55.781 -4.227 1 42.91 11 ALA B CA 1
ATOM 1015 C C . ALA B 1 11 ? 4.68 54.781 -3.082 1 42.91 11 ALA B C 1
ATOM 1017 O O . ALA B 1 11 ? 5.676 54.625 -2.379 1 42.91 11 ALA B O 1
ATOM 1018 N N . VAL B 1 12 ? 3.504 54.625 -2.43 1 44.19 12 VAL B N 1
ATOM 1019 C CA . VAL B 1 12 ? 3.361 53.5 -1.519 1 44.19 12 VAL B CA 1
ATOM 1020 C C . VAL B 1 12 ? 3.736 52.188 -2.238 1 44.19 12 VAL B C 1
ATOM 1022 O O . VAL B 1 12 ? 3.102 51.812 -3.227 1 44.19 12 VAL B O 1
ATOM 1025 N N . ALA B 1 13 ? 5.051 51.875 -2.285 1 41.09 13 ALA B N 1
ATOM 1026 C CA . ALA B 1 13 ? 5.422 50.531 -2.744 1 41.09 13 ALA B CA 1
ATOM 1027 C C . ALA B 1 13 ? 4.602 49.469 -2.033 1 41.09 13 ALA B C 1
ATOM 1029 O O . ALA B 1 13 ? 4.723 49.281 -0.82 1 41.09 13 ALA B O 1
ATOM 1030 N N . LEU B 1 14 ? 3.404 49.156 -2.576 1 39.44 14 LEU B N 1
ATOM 1031 C CA . LEU B 1 14 ? 2.758 47.938 -2.133 1 39.44 14 LEU B CA 1
ATOM 1032 C C . LEU B 1 14 ? 3.719 46.75 -2.221 1 39.44 14 LEU B C 1
ATOM 1034 O O . LEU B 1 14 ? 4.098 46.344 -3.316 1 39.44 14 LEU B O 1
ATOM 1038 N N . VAL B 1 15 ? 4.609 46.625 -1.319 1 38.47 15 VAL B N 1
ATOM 1039 C CA . VAL B 1 15 ? 5.297 45.344 -1.227 1 38.47 15 VAL B CA 1
ATOM 1040 C C . VAL B 1 15 ? 4.277 44.219 -1.233 1 38.47 15 VAL B C 1
ATOM 1042 O O . VAL B 1 15 ? 3.562 44 -0.249 1 38.47 15 VAL B O 1
ATOM 1045 N N . ALA B 1 16 ? 3.629 43.969 -2.363 1 36.47 16 ALA B N 1
ATOM 1046 C CA . ALA B 1 16 ? 2.961 42.656 -2.432 1 36.47 16 ALA B CA 1
ATOM 1047 C C . ALA B 1 16 ? 3.869 41.531 -1.913 1 36.47 16 ALA B C 1
ATOM 1049 O O . ALA B 1 16 ? 4.941 41.312 -2.469 1 36.47 16 ALA B O 1
ATOM 1050 N N . GLY B 1 17 ? 3.963 41.406 -0.644 1 35.38 17 GLY B N 1
ATOM 1051 C CA . GLY B 1 17 ? 4.555 40.125 -0.217 1 35.38 17 GLY B CA 1
ATOM 1052 C C . GLY B 1 17 ? 4.176 38.969 -1.109 1 35.38 17 GLY B C 1
ATOM 1053 O O . GLY B 1 17 ? 2.996 38.75 -1.385 1 35.38 17 GLY B O 1
ATOM 1054 N N . SER B 1 18 ? 4.875 38.781 -2.164 1 35.5 18 SER B N 1
ATOM 1055 C CA . SER B 1 18 ? 4.703 37.438 -2.711 1 35.5 18 SER B CA 1
ATOM 1056 C C . SER B 1 18 ? 4.328 36.438 -1.621 1 35.5 18 SER B C 1
ATOM 1058 O O . SER B 1 18 ? 5.047 36.312 -0.63 1 35.5 18 SER B O 1
ATOM 1060 N N . ALA B 1 19 ? 3.145 36.375 -1.229 1 35.12 19 ALA B N 1
ATOM 1061 C CA . ALA B 1 19 ? 2.775 35.156 -0.529 1 35.12 19 ALA B CA 1
ATOM 1062 C C . ALA B 1 19 ? 3.539 33.969 -1.083 1 35.12 19 ALA B C 1
ATOM 1064 O O . ALA B 1 19 ? 3.357 33.594 -2.242 1 35.12 19 ALA B O 1
ATOM 1065 N N . LEU B 1 20 ? 4.855 33.844 -0.909 1 32.59 20 LEU B N 1
ATOM 1066 C CA . LEU B 1 20 ? 5.387 32.5 -1.099 1 32.59 20 LEU B CA 1
ATOM 1067 C C . LEU B 1 20 ? 4.332 31.453 -0.772 1 32.59 20 LEU B C 1
ATOM 1069 O O . LEU B 1 20 ? 3.801 31.422 0.341 1 32.59 20 LEU B O 1
ATOM 1073 N N . ALA B 1 21 ? 3.34 31.312 -1.514 1 36 21 ALA B N 1
ATOM 1074 C CA . ALA B 1 21 ? 2.557 30.078 -1.4 1 36 21 ALA B CA 1
ATOM 1075 C C . ALA B 1 21 ? 3.393 28.953 -0.808 1 36 21 ALA B C 1
ATOM 1077 O O . ALA B 1 21 ? 4.41 28.562 -1.384 1 36 21 ALA B O 1
ATOM 1078 N N . GLN B 1 22 ? 3.889 28.969 0.438 1 40.12 22 GLN B N 1
ATOM 1079 C CA . GLN B 1 22 ? 4.598 27.859 1.067 1 40.12 22 GLN B CA 1
ATOM 1080 C C . GLN B 1 22 ? 4.141 26.531 0.5 1 40.12 22 GLN B C 1
ATOM 1082 O O . GLN B 1 22 ? 2.951 26.203 0.535 1 40.12 22 GLN B O 1
ATOM 1087 N N . SER B 1 23 ? 4.48 26.094 -0.741 1 50.91 23 SER B N 1
ATOM 1088 C CA . SER B 1 23 ? 4.285 24.734 -1.206 1 50.91 23 SER B CA 1
ATOM 1089 C C . SER B 1 23 ? 4.34 23.734 -0.048 1 50.91 23 SER B C 1
ATOM 1091 O O . SER B 1 23 ? 5.188 23.859 0.839 1 50.91 23 SER B O 1
ATOM 1093 N N . SER B 1 24 ? 3.281 23.312 0.673 1 73.06 24 SER B N 1
ATOM 1094 C CA . SER B 1 24 ? 3.223 22.422 1.823 1 73.06 24 SER B CA 1
ATOM 1095 C C . SER B 1 24 ? 4.262 21.312 1.712 1 73.06 24 SER B C 1
ATOM 1097 O O . SER B 1 24 ? 4.48 20.766 0.63 1 73.06 24 SER B O 1
ATOM 1099 N N . GLY B 1 25 ? 5.637 21.594 2.154 1 92.19 25 GLY B N 1
ATOM 1100 C CA . GLY B 1 25 ? 6.75 20.672 2.324 1 92.19 25 GLY B CA 1
ATOM 1101 C C . GLY B 1 25 ? 6.355 19.219 2.16 1 92.19 25 GLY B C 1
ATOM 1102 O O . GLY B 1 25 ? 7.125 18.328 2.506 1 92.19 25 GLY B O 1
ATOM 1103 N N . LEU B 1 26 ? 5.121 19.125 1.649 1 95 26 LEU B N 1
ATOM 1104 C CA . LEU B 1 26 ? 4.629 17.781 1.367 1 95 26 LEU B CA 1
ATOM 1105 C C . LEU B 1 26 ? 4.113 17.688 -0.064 1 95 26 LEU B C 1
ATOM 1107 O O . LEU B 1 26 ? 3.311 18.516 -0.499 1 95 26 LEU B O 1
ATOM 1111 N N . THR B 1 27 ? 4.68 16.766 -0.862 1 95.06 27 THR B N 1
ATOM 1112 C CA . THR B 1 27 ? 4.234 16.5 -2.227 1 95.06 27 THR B CA 1
ATOM 1113 C C . THR B 1 27 ? 3.746 15.062 -2.375 1 95.06 27 THR B C 1
ATOM 1115 O O . THR B 1 27 ? 4.379 14.133 -1.87 1 95.06 27 THR B O 1
ATOM 1118 N N . ARG B 1 28 ? 2.602 14.914 -3.059 1 95 28 ARG B N 1
ATOM 1119 C CA . ARG B 1 28 ? 2.082 13.602 -3.426 1 95 28 ARG B CA 1
ATOM 1120 C C . ARG B 1 28 ? 2.162 13.383 -4.934 1 95 28 ARG B C 1
ATOM 1122 O O . ARG B 1 28 ? 1.641 14.18 -5.711 1 95 28 ARG B O 1
ATOM 1129 N N . THR B 1 29 ? 2.832 12.398 -5.332 1 97.56 29 THR B N 1
ATOM 1130 C CA . THR B 1 29 ? 2.852 11.961 -6.723 1 97.56 29 THR B CA 1
ATOM 1131 C C . THR B 1 29 ? 2.016 10.695 -6.902 1 97.56 29 THR B C 1
ATOM 1133 O O . THR B 1 29 ? 2.385 9.625 -6.418 1 97.56 29 THR B O 1
ATOM 1136 N N . LEU B 1 30 ? 0.909 10.859 -7.629 1 98.12 30 LEU B N 1
ATOM 1137 C CA . LEU B 1 30 ? 0.057 9.703 -7.883 1 98.12 30 LEU B CA 1
ATOM 1138 C C . LEU B 1 30 ? 0.734 8.727 -8.844 1 98.12 30 LEU B C 1
ATOM 1140 O O . LEU B 1 30 ? 1.168 9.117 -9.93 1 98.12 30 LEU B O 1
ATOM 1144 N N . VAL B 1 31 ? 0.847 7.449 -8.43 1 98.69 31 VAL B N 1
ATOM 1145 C CA . VAL B 1 31 ? 1.563 6.496 -9.273 1 98.69 31 VAL B CA 1
ATOM 1146 C C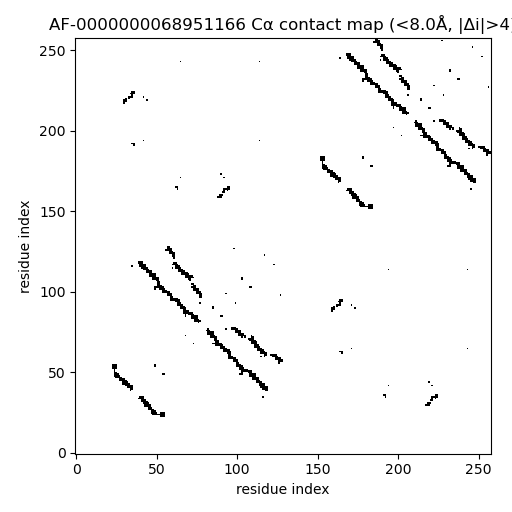 . VAL B 1 31 ? 0.628 5.363 -9.68 1 98.69 31 VAL B C 1
ATOM 1148 O O . VAL B 1 31 ? 1.012 4.48 -10.453 1 98.69 31 VAL B O 1
ATOM 1151 N N . GLY B 1 32 ? -0.587 5.312 -9.141 1 98.62 32 GLY B N 1
ATOM 1152 C CA . GLY B 1 32 ? -1.546 4.285 -9.508 1 98.62 32 GLY B CA 1
ATOM 1153 C C . GLY B 1 32 ? -2.949 4.566 -9 1 98.62 32 GLY B C 1
ATOM 1154 O O . GLY B 1 32 ? -3.123 5.184 -7.949 1 98.62 32 GLY B O 1
ATOM 1155 N N . ARG B 1 33 ? -3.869 4.18 -9.766 1 98.75 33 ARG B N 1
ATOM 1156 C CA . ARG B 1 33 ? -5.285 4.219 -9.422 1 98.75 33 ARG B CA 1
ATOM 1157 C C . ARG B 1 33 ? -6.055 3.107 -10.125 1 98.75 33 ARG B C 1
ATOM 1159 O O . ARG B 1 33 ? -5.93 2.934 -11.336 1 98.75 33 ARG B O 1
ATOM 1166 N N . ALA B 1 34 ? -6.785 2.354 -9.414 1 98.81 34 ALA B N 1
ATOM 1167 C CA . ALA B 1 34 ? -7.578 1.288 -10.016 1 98.81 34 ALA B CA 1
ATOM 1168 C C . ALA B 1 34 ? -8.695 0.833 -9.078 1 98.81 34 ALA B C 1
ATOM 1170 O O . ALA B 1 34 ? -8.586 0.974 -7.859 1 98.81 34 ALA B O 1
ATOM 1171 N N . ASP B 1 35 ? -9.695 0.199 -9.602 1 98.81 35 ASP B N 1
ATOM 1172 C CA . ASP B 1 35 ? -10.797 -0.342 -8.812 1 98.81 35 ASP B CA 1
ATOM 1173 C C . ASP B 1 35 ? -10.32 -1.477 -7.91 1 98.81 35 ASP B C 1
ATOM 1175 O O . ASP B 1 35 ? -9.484 -2.287 -8.312 1 98.81 35 ASP B O 1
ATOM 1179 N N . VAL B 1 36 ? -10.867 -1.497 -6.723 1 98.88 36 VAL B N 1
ATOM 1180 C CA . VAL B 1 36 ? -10.719 -2.666 -5.859 1 98.88 36 VAL B CA 1
ATOM 1181 C C . VAL B 1 36 ? -11.969 -3.535 -5.953 1 98.88 36 VAL B C 1
ATOM 1183 O O . VAL B 1 36 ? -12.836 -3.301 -6.801 1 98.88 36 VAL B O 1
ATOM 1186 N N . SER B 1 37 ? -12.031 -4.512 -5.129 1 98.81 37 SER B N 1
ATOM 1187 C CA . SER B 1 37 ? -13.094 -5.508 -5.273 1 98.81 37 SER B CA 1
ATOM 1188 C C . SER B 1 37 ? -14.438 -4.953 -4.82 1 98.81 37 SER B C 1
ATOM 1190 O O . SER B 1 37 ? -15.492 -5.461 -5.223 1 98.81 37 SER B O 1
ATOM 1192 N N . VAL B 1 38 ? -14.391 -3.955 -3.912 1 98.25 38 VAL B N 1
ATOM 1193 C CA . VAL B 1 38 ? -15.625 -3.375 -3.396 1 98.25 38 VAL B CA 1
ATOM 1194 C C . VAL B 1 38 ? -16.156 -2.332 -4.379 1 98.25 38 VAL B C 1
ATOM 1196 O O . VAL B 1 38 ? -15.484 -1.336 -4.656 1 98.25 38 VAL B O 1
ATOM 1199 N N . PRO B 1 39 ? -17.422 -2.529 -4.918 1 98.31 39 PRO B N 1
ATOM 1200 C CA . PRO B 1 39 ? -17.953 -1.556 -5.871 1 98.31 39 PRO B CA 1
ATOM 1201 C C . PRO B 1 39 ? -17.953 -0.129 -5.328 1 98.31 39 PRO B C 1
ATOM 1203 O O . PRO B 1 39 ? -18.281 0.094 -4.164 1 98.31 39 PRO B O 1
ATOM 1206 N N . GLY B 1 40 ? -17.531 0.792 -6.16 1 98.62 40 GLY B N 1
ATOM 1207 C CA . GLY B 1 40 ? -17.531 2.199 -5.789 1 98.62 40 GLY B CA 1
ATOM 1208 C C . GLY B 1 40 ? -16.266 2.627 -5.07 1 98.62 40 GLY B C 1
ATOM 1209 O O . GLY B 1 40 ? -16.125 3.789 -4.684 1 98.62 40 GLY B O 1
ATOM 1210 N N . ARG B 1 41 ? -15.383 1.688 -4.91 1 98.88 41 ARG B N 1
ATOM 1211 C CA . ARG B 1 41 ? -14.125 2.018 -4.242 1 98.88 41 ARG B CA 1
ATOM 1212 C C . ARG B 1 41 ? -12.93 1.745 -5.156 1 98.88 41 ARG B C 1
ATOM 1214 O O . ARG B 1 41 ? -13.023 0.933 -6.078 1 98.88 41 ARG B O 1
ATOM 1221 N N . GLU B 1 42 ? -11.867 2.48 -4.926 1 98.94 42 GLU B N 1
ATOM 1222 C CA . GLU B 1 42 ? -10.625 2.344 -5.672 1 98.94 42 GLU B CA 1
ATOM 1223 C C . GLU B 1 42 ? -9.414 2.432 -4.75 1 98.94 42 GLU B C 1
ATOM 1225 O O . GLU B 1 42 ? -9.516 2.938 -3.631 1 98.94 42 GLU B O 1
ATOM 1230 N N . ALA B 1 43 ? -8.344 1.869 -5.219 1 98.94 43 ALA B N 1
ATOM 1231 C CA . ALA B 1 43 ? -7.035 2.121 -4.617 1 98.94 43 ALA B CA 1
ATOM 1232 C C . ALA B 1 43 ? -6.328 3.281 -5.312 1 98.94 43 ALA B C 1
ATOM 1234 O O . ALA B 1 43 ? -6.258 3.326 -6.543 1 98.94 43 ALA B O 1
ATOM 1235 N N . VAL B 1 44 ? -5.914 4.203 -4.543 1 98.94 44 VAL B N 1
ATOM 1236 C CA . VAL B 1 44 ? -5.023 5.27 -4.984 1 98.94 44 VAL B CA 1
ATOM 1237 C C . VAL B 1 44 ? -3.65 5.094 -4.336 1 98.94 44 VAL B C 1
ATOM 1239 O O . VAL B 1 44 ? -3.547 4.949 -3.115 1 98.94 44 VAL B O 1
ATOM 1242 N N . VAL B 1 45 ? -2.596 5.012 -5.156 1 98.94 45 VAL B N 1
ATOM 1243 C CA . VAL B 1 45 ? -1.226 4.832 -4.688 1 98.94 45 VAL B CA 1
ATOM 1244 C C . VAL B 1 45 ? -0.407 6.086 -4.992 1 98.94 45 VAL B C 1
ATOM 1246 O O . VAL B 1 45 ? -0.402 6.57 -6.125 1 98.94 45 VAL B O 1
ATOM 1249 N N . ALA B 1 46 ? 0.26 6.594 -3.92 1 98.81 46 ALA B N 1
ATOM 1250 C CA . ALA B 1 46 ? 1.007 7.836 -4.094 1 98.81 46 ALA B CA 1
ATOM 1251 C C . ALA B 1 46 ? 2.359 7.766 -3.391 1 98.81 46 ALA B C 1
ATOM 1253 O O . ALA B 1 46 ? 2.467 7.219 -2.289 1 98.81 46 ALA B O 1
ATOM 1254 N N . ARG B 1 47 ? 3.367 8.25 -4.062 1 98.81 47 ARG B N 1
ATOM 1255 C CA . ARG B 1 47 ? 4.617 8.57 -3.379 1 98.81 47 ARG B CA 1
ATOM 1256 C C . ARG B 1 47 ? 4.543 9.938 -2.713 1 98.81 47 ARG B C 1
ATOM 1258 O O . ARG B 1 47 ? 4.262 10.945 -3.371 1 98.81 47 ARG B O 1
ATOM 1265 N N . VAL B 1 48 ? 4.828 9.961 -1.445 1 98.38 48 VAL B N 1
ATOM 1266 C CA . VAL B 1 48 ? 4.695 11.18 -0.66 1 98.38 48 VAL B CA 1
ATOM 1267 C C . VAL B 1 48 ? 6.066 11.617 -0.151 1 98.38 48 VAL B C 1
ATOM 1269 O O . VAL B 1 48 ? 6.758 10.852 0.525 1 98.38 48 VAL B O 1
ATOM 1272 N N . GLU B 1 49 ? 6.395 12.789 -0.478 1 98.12 49 GLU B N 1
ATOM 1273 C CA . GLU B 1 49 ? 7.613 13.398 0.042 1 98.12 49 GLU B CA 1
ATOM 1274 C C . GLU B 1 49 ? 7.297 14.461 1.093 1 98.12 49 GLU B C 1
ATOM 1276 O O . GLU B 1 49 ? 6.477 15.344 0.859 1 98.12 49 GLU B O 1
ATOM 1281 N N . VAL B 1 50 ? 7.98 14.281 2.207 1 98.19 50 VAL B N 1
ATOM 1282 C CA . VAL B 1 50 ? 7.77 15.203 3.318 1 98.19 50 VAL B CA 1
ATOM 1283 C C . VAL B 1 50 ? 9.086 15.883 3.686 1 98.19 50 VAL B C 1
ATOM 1285 O O . VAL B 1 50 ? 10.008 15.234 4.191 1 98.19 50 VAL B O 1
ATOM 1288 N N . ALA B 1 51 ? 9.141 17.188 3.477 1 97.94 51 ALA B N 1
ATOM 1289 C CA . ALA B 1 51 ? 10.359 17.938 3.771 1 97.94 51 ALA B CA 1
ATOM 1290 C C . ALA B 1 51 ? 10.594 18.031 5.277 1 97.94 51 ALA B C 1
ATOM 1292 O O . ALA B 1 51 ? 9.656 17.859 6.066 1 97.94 51 ALA B O 1
ATOM 1293 N N . PRO B 1 52 ? 11.891 18.281 5.664 1 97.69 52 PRO B N 1
ATOM 1294 C CA . PRO B 1 52 ? 12.172 18.469 7.086 1 97.69 52 PRO B CA 1
ATOM 1295 C C . PRO B 1 52 ? 11.289 19.547 7.719 1 97.69 52 PRO B C 1
ATOM 1297 O O . PRO B 1 52 ? 11.062 20.594 7.117 1 97.69 52 PRO B O 1
ATOM 1300 N N . GLY B 1 53 ? 10.75 19.203 8.805 1 97.19 53 GLY B N 1
ATOM 1301 C CA . GLY B 1 53 ? 10.008 20.172 9.586 1 97.19 53 GLY B CA 1
ATOM 1302 C C . GLY B 1 53 ? 8.57 20.328 9.141 1 97.19 53 GLY B C 1
ATOM 1303 O O . GLY B 1 53 ? 7.793 21.047 9.758 1 97.19 53 GLY B O 1
ATOM 1304 N N . THR B 1 54 ? 8.133 19.609 8.141 1 97.25 54 THR B N 1
ATOM 1305 C CA . THR B 1 54 ? 6.844 19.797 7.484 1 97.25 54 THR B CA 1
ATOM 1306 C C . THR B 1 54 ? 5.754 18.984 8.18 1 97.25 54 THR B C 1
ATOM 1308 O O . THR B 1 54 ? 5.977 17.844 8.562 1 97.25 54 THR B O 1
ATOM 1311 N N . TYR B 1 55 ? 4.621 19.594 8.359 1 96.69 55 TYR B N 1
ATOM 1312 C CA . TYR B 1 55 ? 3.379 18.906 8.703 1 96.69 55 TYR B CA 1
ATOM 1313 C C . TYR B 1 55 ? 2.508 18.703 7.473 1 96.69 55 TYR B C 1
ATOM 1315 O O . TYR B 1 55 ? 2.436 19.562 6.602 1 96.69 55 TYR B O 1
ATOM 1323 N N . ALA B 1 56 ? 1.842 17.578 7.473 1 95.94 56 ALA B N 1
ATOM 1324 C CA . ALA B 1 56 ? 0.862 17.359 6.414 1 95.94 56 ALA B CA 1
ATOM 1325 C C . ALA B 1 56 ? -0.372 18.234 6.617 1 95.94 56 ALA B C 1
ATOM 1327 O O . ALA B 1 56 ? -1.046 18.609 5.652 1 95.94 56 ALA B O 1
ATOM 1328 N N . GLY B 1 57 ? -0.599 18.625 7.883 1 95.69 57 GLY B N 1
ATOM 1329 C CA . GLY B 1 57 ? -1.861 19.234 8.258 1 95.69 57 GLY B CA 1
ATOM 1330 C C . GLY B 1 57 ? -2.938 18.234 8.609 1 95.69 57 GLY B C 1
ATOM 1331 O O . GLY B 1 57 ? -3.043 17.188 7.965 1 95.69 57 GLY B O 1
ATOM 1332 N N . ARG B 1 58 ? -3.785 18.531 9.672 1 97.38 58 ARG B N 1
ATOM 1333 C CA . ARG B 1 58 ? -4.859 17.641 10.102 1 97.38 58 ARG B CA 1
ATOM 1334 C C . ARG B 1 58 ? -5.852 17.391 8.969 1 97.38 58 ARG B C 1
ATOM 1336 O O . ARG B 1 58 ? -6.332 18.344 8.344 1 97.38 58 ARG B O 1
ATOM 1343 N N . HIS B 1 59 ? -6.176 16.109 8.719 1 98.19 59 HIS B N 1
ATOM 1344 C CA . HIS B 1 59 ? -7.066 15.766 7.621 1 98.19 59 HIS B CA 1
ATOM 1345 C C . HIS B 1 59 ? -7.648 14.367 7.805 1 98.19 59 HIS B C 1
ATOM 1347 O O . HIS B 1 59 ? -7.312 13.672 8.766 1 98.19 59 HIS B O 1
ATOM 1353 N N . THR B 1 60 ? -8.57 14.031 6.98 1 98.62 60 THR B N 1
ATOM 1354 C CA . THR B 1 60 ? -9.156 12.695 6.863 1 98.62 60 THR B CA 1
ATOM 1355 C C . THR B 1 60 ? -9.109 12.203 5.422 1 98.62 60 THR B C 1
ATOM 1357 O O . THR B 1 60 ? -8.883 12.992 4.5 1 98.62 60 THR B O 1
ATOM 1360 N N . HIS B 1 61 ? -9.18 10.977 5.203 1 98.62 61 HIS B N 1
ATOM 1361 C CA . HIS B 1 61 ? -9.398 10.344 3.908 1 98.62 61 HIS B CA 1
ATOM 1362 C C . HIS B 1 61 ? -10.75 9.648 3.854 1 98.62 61 HIS B C 1
ATOM 1364 O O . HIS B 1 61 ? -11.211 9.102 4.859 1 98.62 61 HIS B O 1
ATOM 1370 N N . PRO B 1 62 ? -11.438 9.602 2.668 1 98.81 62 PRO B N 1
ATOM 1371 C CA . PRO B 1 62 ? -12.719 8.898 2.531 1 98.81 62 PRO B CA 1
ATOM 1372 C C . PRO B 1 62 ? -12.555 7.387 2.41 1 98.81 62 PRO B C 1
ATOM 1374 O O . PRO B 1 62 ? -13.219 6.754 1.587 1 98.81 62 PRO B O 1
ATOM 1377 N N . GLY B 1 63 ? -11.617 6.777 3.062 1 98.94 63 GLY B N 1
ATOM 1378 C CA . GLY B 1 63 ? -11.242 5.375 3.115 1 98.94 63 GLY B CA 1
ATOM 1379 C C . GLY B 1 63 ? -9.984 5.121 3.928 1 98.94 63 GLY B C 1
ATOM 1380 O O . GLY B 1 63 ? -9.492 6.02 4.613 1 98.94 63 GLY B O 1
ATOM 1381 N N . ASP B 1 64 ? -9.531 3.867 3.994 1 98.94 64 ASP B N 1
ATOM 1382 C CA . ASP B 1 64 ? -8.359 3.471 4.766 1 98.94 64 ASP B CA 1
ATOM 1383 C C . ASP B 1 64 ? -7.074 3.963 4.109 1 98.94 64 ASP B C 1
ATOM 1385 O O . ASP B 1 64 ? -6.934 3.893 2.885 1 98.94 64 ASP B O 1
ATOM 1389 N N . GLU B 1 65 ? -6.176 4.496 4.84 1 98.94 65 GLU B N 1
ATOM 1390 C CA . GLU B 1 65 ? -4.797 4.742 4.43 1 98.94 65 GLU B CA 1
ATOM 1391 C C . GLU B 1 65 ? -3.854 3.688 5 1 98.94 65 GLU B C 1
ATOM 1393 O O . GLU B 1 65 ? -3.846 3.445 6.211 1 98.94 65 GLU B O 1
ATOM 1398 N N . ILE B 1 66 ? -3.096 3.002 4.219 1 99 66 ILE B N 1
ATOM 1399 C CA . ILE B 1 66 ? -2.049 2.049 4.57 1 99 66 ILE B CA 1
ATOM 1400 C C . ILE B 1 66 ? -0.714 2.514 3.994 1 99 66 ILE B C 1
ATOM 1402 O O . ILE B 1 66 ? -0.502 2.453 2.781 1 99 66 ILE B O 1
ATOM 1406 N N . SER B 1 67 ? 0.174 2.938 4.863 1 98.94 67 SER B N 1
ATOM 1407 C CA . SER B 1 67 ? 1.372 3.613 4.379 1 98.94 67 SER B CA 1
ATOM 1408 C C . SER B 1 67 ? 2.637 2.891 4.832 1 98.94 67 SER B C 1
ATOM 1410 O O . SER B 1 67 ? 2.625 2.182 5.84 1 98.94 67 SER B O 1
ATOM 1412 N N . TYR B 1 68 ? 3.613 2.975 4.098 1 99 68 TYR B N 1
ATOM 1413 C CA . TYR B 1 68 ? 4.941 2.412 4.301 1 99 68 TYR B CA 1
ATOM 1414 C C . TYR B 1 68 ? 6.016 3.484 4.156 1 99 68 TYR B C 1
ATOM 1416 O O . TYR B 1 68 ? 6.055 4.203 3.156 1 99 68 TYR B O 1
ATOM 1424 N N . VAL B 1 69 ? 6.902 3.627 5.223 1 98.94 69 VAL B N 1
ATOM 1425 C CA . VAL B 1 69 ? 7.977 4.609 5.145 1 98.94 69 VAL B CA 1
ATOM 1426 C C . VAL B 1 69 ? 9.172 4.016 4.402 1 98.94 69 VAL B C 1
ATOM 1428 O O . VAL B 1 69 ? 9.812 3.086 4.895 1 98.94 69 VAL B O 1
ATOM 1431 N N . MET B 1 70 ? 9.414 4.605 3.232 1 98.88 70 MET B N 1
ATOM 1432 C CA . MET B 1 70 ? 10.484 4.09 2.381 1 98.88 70 MET B CA 1
ATOM 1433 C C . MET B 1 70 ? 11.836 4.652 2.803 1 98.88 70 MET B C 1
ATOM 1435 O O . MET B 1 70 ? 12.844 3.947 2.76 1 98.88 70 MET B O 1
ATOM 1439 N N . GLU B 1 71 ? 11.898 5.898 3.146 1 98.75 71 GLU B N 1
ATOM 1440 C CA . GLU B 1 71 ? 13.094 6.609 3.596 1 98.75 71 GLU B CA 1
ATOM 1441 C C . GLU B 1 71 ? 12.758 7.586 4.719 1 98.75 71 GLU B C 1
ATOM 1443 O O . GLU B 1 71 ? 11.703 8.219 4.711 1 98.75 71 GLU B O 1
ATOM 1448 N N . GLY B 1 72 ? 13.695 7.746 5.688 1 98.69 72 GLY B N 1
ATOM 1449 C CA . GLY B 1 72 ? 13.516 8.68 6.785 1 98.69 72 GLY B CA 1
ATOM 1450 C C . GLY B 1 72 ? 12.531 8.195 7.832 1 98.69 72 GLY B C 1
ATOM 1451 O O . GLY B 1 72 ? 12.531 7.012 8.18 1 98.69 72 GLY B O 1
ATOM 1452 N N . GLU B 1 73 ? 11.898 9.078 8.438 1 98.75 73 GLU B N 1
ATOM 1453 C CA . GLU B 1 73 ? 10.891 8.82 9.461 1 98.75 73 GLU B CA 1
ATOM 1454 C C . GLU B 1 73 ? 9.836 9.922 9.492 1 98.75 73 GLU B C 1
ATOM 1456 O O .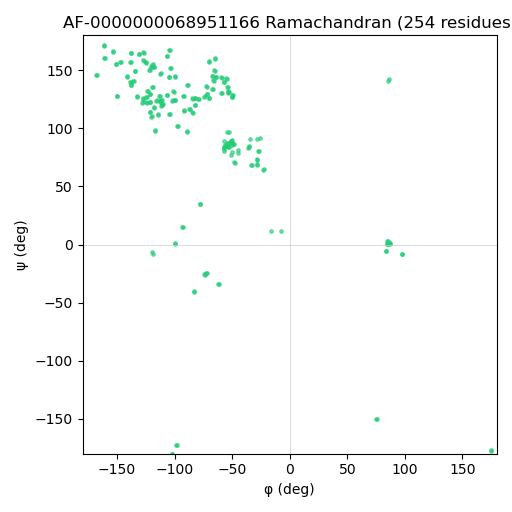 GLU B 1 73 ? 10.078 11.039 9.031 1 98.75 73 GLU B O 1
ATOM 1461 N N . VAL B 1 74 ? 8.703 9.562 9.961 1 98.75 74 VAL B N 1
ATOM 1462 C CA . VAL B 1 74 ? 7.641 10.539 10.203 1 98.75 74 VAL B CA 1
ATOM 1463 C C . VAL B 1 74 ? 7.016 10.297 11.57 1 98.75 74 VAL B C 1
ATOM 1465 O O . VAL B 1 74 ? 7.027 9.172 12.078 1 98.75 74 VAL B O 1
ATOM 1468 N N . GLN B 1 75 ? 6.555 11.344 12.156 1 98.81 75 GLN B N 1
ATOM 1469 C CA . GLN B 1 75 ? 5.688 11.234 13.328 1 98.81 75 GLN B CA 1
ATOM 1470 C C . GLN B 1 75 ? 4.219 11.211 12.922 1 98.81 75 GLN B C 1
ATOM 1472 O O . GLN B 1 75 ? 3.725 12.156 12.305 1 98.81 75 GLN B O 1
ATOM 1477 N N . LEU B 1 76 ? 3.598 10.117 13.188 1 98.88 76 LEU B N 1
ATOM 1478 C CA . LEU B 1 76 ? 2.164 9.969 12.961 1 98.88 76 LEU B CA 1
ATOM 1479 C C . LEU B 1 76 ? 1.369 10.508 14.148 1 98.88 76 LEU B C 1
ATOM 1481 O O . LEU B 1 76 ? 1.619 10.125 15.297 1 98.88 76 LEU B O 1
ATOM 1485 N N . LEU B 1 77 ? 0.482 11.383 13.875 1 98.62 77 LEU B N 1
ATOM 1486 C CA . LEU B 1 77 ? -0.367 12 14.891 1 98.62 77 LEU B CA 1
ATOM 1487 C C . LEU B 1 77 ? -1.835 11.664 14.648 1 98.62 77 LEU B C 1
ATOM 1489 O O . LEU B 1 77 ? -2.484 12.281 13.797 1 98.62 77 LEU B O 1
ATOM 1493 N N . ILE B 1 78 ? -2.35 10.664 15.367 1 98.75 78 ILE B N 1
ATOM 1494 C CA . ILE B 1 78 ? -3.748 10.258 15.273 1 98.75 78 ILE B CA 1
ATOM 1495 C C . ILE B 1 78 ? -4.527 10.82 16.469 1 98.75 78 ILE B C 1
ATOM 1497 O O . ILE B 1 78 ? -4.102 10.688 17.609 1 98.75 78 ILE B O 1
ATOM 1501 N N . ASP B 1 79 ? -5.652 11.414 16.172 1 98 79 ASP B N 1
ATOM 1502 C CA . ASP B 1 79 ? -6.445 12.008 17.25 1 98 79 ASP B CA 1
ATOM 1503 C C . ASP B 1 79 ? -6.73 10.984 18.344 1 98 79 ASP B C 1
ATOM 1505 O O . ASP B 1 79 ? -7.164 9.859 18.047 1 98 79 ASP B O 1
ATOM 1509 N N . GLY B 1 80 ? -6.469 11.445 19.5 1 97.62 80 GLY B N 1
ATOM 1510 C CA . GLY B 1 80 ? -6.789 10.617 20.656 1 97.62 80 GLY B CA 1
ATOM 1511 C C . GLY B 1 80 ? -5.703 9.617 21 1 97.62 80 GLY B C 1
ATOM 1512 O O . GLY B 1 80 ? -5.855 8.82 21.922 1 97.62 80 GLY B O 1
ATOM 1513 N N . GLN B 1 81 ? -4.59 9.609 20.312 1 98.25 81 GLN B N 1
ATOM 1514 C CA . GLN B 1 81 ? -3.482 8.695 20.562 1 98.25 81 GLN B CA 1
ATOM 1515 C C . GLN B 1 81 ? -2.178 9.453 20.781 1 98.25 81 GLN B C 1
ATOM 1517 O O . GLN B 1 81 ? -2.051 10.609 20.375 1 98.25 81 GLN B O 1
ATOM 1522 N N . SER B 1 82 ? -1.271 8.812 21.453 1 98.38 82 SER B N 1
ATOM 1523 C CA . SER B 1 82 ? 0.069 9.375 21.547 1 98.38 82 SER B CA 1
ATOM 1524 C C . SER B 1 82 ? 0.757 9.398 20.188 1 98.38 82 SER B C 1
ATOM 1526 O O . SER B 1 82 ? 0.549 8.5 19.375 1 98.38 82 SER B O 1
ATOM 1528 N N . PRO B 1 83 ? 1.638 10.367 19.984 1 98.56 83 PRO B N 1
ATOM 1529 C CA . PRO B 1 83 ? 2.402 10.383 18.734 1 98.56 83 PRO B CA 1
ATOM 1530 C C . PRO B 1 83 ? 3.24 9.117 18.547 1 98.56 83 PRO B C 1
ATOM 1532 O O . PRO B 1 83 ? 3.795 8.594 19.5 1 98.56 83 PRO B O 1
ATOM 1535 N N . ARG B 1 84 ? 3.314 8.711 17.297 1 98.81 84 ARG B N 1
ATOM 1536 C CA . ARG B 1 84 ? 4.117 7.535 16.969 1 98.81 84 ARG B CA 1
ATOM 1537 C C . ARG B 1 84 ? 5.152 7.867 15.898 1 98.81 84 ARG B C 1
ATOM 1539 O O . ARG B 1 84 ? 4.812 8.383 14.828 1 98.81 84 ARG B O 1
ATOM 1546 N N . THR B 1 85 ? 6.402 7.625 16.25 1 98.81 85 THR B N 1
ATOM 1547 C CA . THR B 1 85 ? 7.418 7.719 15.203 1 98.81 85 THR B CA 1
ATOM 1548 C C . THR B 1 85 ? 7.434 6.453 14.352 1 98.81 85 THR B C 1
ATOM 1550 O O . THR B 1 85 ? 7.527 5.344 14.875 1 98.81 85 THR B O 1
ATOM 1553 N N . VAL B 1 86 ? 7.297 6.605 13.039 1 98.88 86 VAL B N 1
ATOM 1554 C CA . VAL B 1 86 ? 7.359 5.516 12.078 1 98.88 86 VAL B CA 1
ATOM 1555 C C . VAL B 1 86 ? 8.602 5.66 11.203 1 98.88 86 VAL B C 1
ATOM 1557 O O . VAL B 1 86 ? 8.773 6.676 10.523 1 98.88 86 VAL B O 1
ATOM 1560 N N . LYS B 1 87 ? 9.453 4.633 11.195 1 98.81 87 LYS B N 1
ATOM 1561 C CA . LYS B 1 87 ? 10.75 4.723 10.539 1 98.81 87 LYS B CA 1
ATOM 1562 C C . LYS B 1 87 ? 10.75 3.973 9.211 1 98.81 87 LYS B C 1
ATOM 1564 O O . LYS B 1 87 ? 9.844 3.174 8.945 1 98.81 87 LYS B O 1
ATOM 1569 N N . ALA B 1 88 ? 11.836 4.27 8.461 1 98.81 88 ALA B N 1
ATOM 1570 C CA . ALA B 1 88 ? 12.016 3.521 7.223 1 98.81 88 ALA B CA 1
ATOM 1571 C C . ALA B 1 88 ? 11.883 2.02 7.461 1 98.81 88 ALA B C 1
ATOM 1573 O O . ALA B 1 88 ? 12.469 1.482 8.406 1 98.81 88 ALA B O 1
ATOM 1574 N N . GLY B 1 89 ? 11.031 1.41 6.633 1 98.81 89 GLY B N 1
ATOM 1575 C CA . GLY B 1 89 ? 10.844 -0.026 6.758 1 98.81 89 GLY B CA 1
ATOM 1576 C C . GLY B 1 89 ? 9.617 -0.399 7.578 1 98.81 89 GLY B C 1
ATOM 1577 O O . GLY B 1 89 ? 9.242 -1.57 7.637 1 98.81 89 GLY B O 1
ATOM 1578 N N . GLU B 1 90 ? 8.992 0.596 8.203 1 98.88 90 GLU B N 1
ATOM 1579 C CA . GLU B 1 90 ? 7.777 0.362 8.977 1 98.88 90 GLU B CA 1
ATOM 1580 C C . GLU B 1 90 ? 6.547 0.888 8.25 1 98.88 90 GLU B C 1
ATOM 1582 O O . GLU B 1 90 ? 6.664 1.649 7.289 1 98.88 90 GLU B O 1
ATOM 1587 N N . SER B 1 91 ? 5.406 0.365 8.719 1 98.94 91 SER B N 1
ATOM 1588 C CA . SER B 1 91 ? 4.137 0.764 8.117 1 98.94 91 SER B CA 1
ATOM 1589 C C . SER B 1 91 ? 3.154 1.256 9.172 1 98.94 91 SER B C 1
ATOM 1591 O O . SER B 1 91 ? 3.396 1.107 10.375 1 98.94 91 SER B O 1
ATOM 1593 N N . PHE B 1 92 ? 2.07 1.936 8.75 1 98.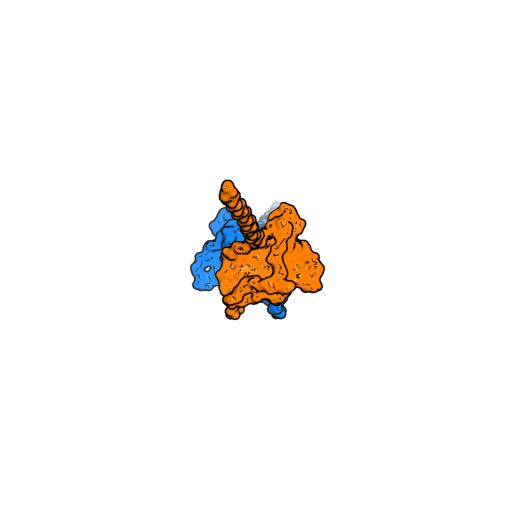94 92 PHE B N 1
ATOM 1594 C CA . PHE B 1 92 ? 0.963 2.301 9.625 1 98.94 92 PHE B CA 1
ATOM 1595 C C . PHE B 1 92 ? -0.357 2.289 8.867 1 98.94 92 PHE B C 1
ATOM 1597 O O . PHE B 1 92 ? -0.369 2.346 7.633 1 98.94 92 PHE B O 1
ATOM 1604 N N . VAL B 1 93 ? -1.421 2.125 9.633 1 98.94 93 VAL B N 1
ATOM 1605 C CA . VAL B 1 93 ? -2.779 2.16 9.102 1 98.94 93 VAL B CA 1
ATOM 1606 C C . VAL B 1 93 ? -3.576 3.264 9.797 1 98.94 93 VAL B C 1
ATOM 1608 O O . VAL B 1 93 ? -3.518 3.406 11.016 1 98.94 93 VAL B O 1
ATOM 1611 N N . VAL B 1 94 ? -4.211 4.086 9.023 1 98.88 94 VAL B N 1
ATOM 1612 C CA . VAL B 1 94 ? -5.199 5.039 9.508 1 98.88 94 VAL B CA 1
ATOM 1613 C C . VAL B 1 94 ? -6.578 4.688 8.953 1 98.88 94 VAL B C 1
ATOM 1615 O O . VAL B 1 94 ? -6.836 4.867 7.762 1 98.88 94 VAL B O 1
ATOM 1618 N N . PRO B 1 95 ? -7.496 4.246 9.773 1 98.88 95 PRO B N 1
ATOM 1619 C CA . PRO B 1 95 ? -8.812 3.846 9.273 1 98.88 95 PRO B CA 1
ATOM 1620 C C . PRO B 1 95 ? -9.602 5.008 8.68 1 98.88 95 PRO B C 1
ATOM 1622 O O . PRO B 1 95 ? -9.328 6.172 8.992 1 98.88 95 PRO B O 1
ATOM 1625 N N . ALA B 1 96 ? -10.547 4.652 7.887 1 98.81 96 ALA B N 1
ATOM 1626 C CA . ALA B 1 96 ? -11.391 5.609 7.172 1 98.81 96 ALA B CA 1
ATOM 1627 C C . ALA B 1 96 ? -11.945 6.668 8.125 1 98.81 96 ALA B C 1
ATOM 1629 O O . ALA B 1 96 ? -12.469 6.336 9.188 1 98.81 96 ALA B O 1
ATOM 1630 N N . GLY B 1 97 ? -11.727 7.855 7.758 1 98.56 97 GLY B N 1
ATOM 1631 C CA . GLY B 1 97 ? -12.383 8.961 8.438 1 98.56 97 GLY B CA 1
ATOM 1632 C C . GLY B 1 97 ? -11.664 9.398 9.703 1 98.56 97 GLY B C 1
ATOM 1633 O O . GLY B 1 97 ? -12.047 10.383 10.336 1 98.56 97 GLY B O 1
ATOM 1634 N N . VAL B 1 98 ? -10.625 8.711 10.133 1 98.81 98 VAL B N 1
ATOM 1635 C CA . VAL B 1 98 ? -9.891 9.062 11.352 1 98.81 98 VAL B CA 1
ATOM 1636 C C . VAL B 1 98 ? -9.047 10.305 11.109 1 98.81 98 VAL B C 1
ATOM 1638 O O . VAL B 1 98 ? -8.305 10.375 10.125 1 98.81 98 VAL B O 1
ATOM 1641 N N . VAL B 1 99 ? -9.195 11.281 11.953 1 98.75 99 VAL B N 1
ATOM 1642 C CA . VAL B 1 99 ? -8.43 12.516 11.852 1 98.75 99 VAL B CA 1
ATOM 1643 C C . VAL B 1 99 ? -6.977 12.258 12.258 1 98.75 99 VAL B C 1
ATOM 1645 O O . VAL B 1 99 ? -6.715 11.703 13.32 1 98.75 99 VAL B O 1
ATOM 1648 N N . HIS B 1 100 ? -6.086 12.672 11.43 1 98.75 100 HIS B N 1
ATOM 1649 C CA . HIS B 1 100 ? -4.668 12.469 11.695 1 98.75 100 HIS B CA 1
ATOM 1650 C C . HIS B 1 100 ? -3.82 13.539 11.008 1 98.75 100 HIS B C 1
ATOM 1652 O O . HIS B 1 100 ? -4.34 14.359 10.25 1 98.75 100 HIS B O 1
ATOM 1658 N N . ASP B 1 101 ? -2.6 13.602 11.414 1 97.88 101 ASP B N 1
ATOM 1659 C CA . ASP B 1 101 ? -1.532 14.414 10.836 1 97.88 101 ASP B CA 1
ATOM 1660 C C . ASP B 1 101 ? -0.227 13.625 10.75 1 97.88 101 ASP B C 1
ATOM 1662 O O . ASP B 1 101 ? -0.142 12.5 11.25 1 97.88 101 ASP B O 1
ATOM 1666 N N . ALA B 1 102 ? 0.67 14.086 10.016 1 97.94 102 ALA B N 1
ATOM 1667 C CA . ALA B 1 102 ? 2.037 13.57 9.961 1 97.94 102 ALA B CA 1
ATOM 1668 C C . ALA B 1 102 ? 3.051 14.711 9.969 1 97.94 102 ALA B C 1
ATOM 1670 O O . ALA B 1 102 ? 2.826 15.758 9.352 1 97.94 102 ALA B O 1
ATOM 1671 N N . HIS B 1 103 ? 4.105 14.469 10.68 1 97.94 103 HIS B N 1
ATOM 1672 C CA . HIS B 1 103 ? 5.156 15.469 10.836 1 97.94 103 HIS B CA 1
ATOM 1673 C C . HIS B 1 103 ? 6.535 14.859 10.602 1 97.94 103 HIS B C 1
ATOM 1675 O O . HIS B 1 103 ? 6.844 13.789 11.133 1 97.94 103 HIS B O 1
ATOM 1681 N N . ASN B 1 104 ? 7.301 15.508 9.695 1 98.5 104 ASN B N 1
ATOM 1682 C CA . ASN B 1 104 ? 8.719 15.18 9.625 1 98.5 104 ASN B CA 1
ATOM 1683 C C . ASN B 1 104 ? 9.547 16.047 10.57 1 98.5 104 ASN B C 1
ATOM 1685 O O . ASN B 1 104 ? 9.953 17.156 10.219 1 98.5 104 ASN B O 1
ATOM 1689 N N . ASN B 1 105 ? 9.828 15.477 11.703 1 96.81 105 ASN B N 1
ATOM 1690 C CA . ASN B 1 105 ? 10.555 16.234 12.719 1 96.81 105 ASN B CA 1
ATOM 1691 C C . ASN B 1 105 ? 12.062 15.992 12.625 1 96.81 105 ASN B C 1
ATOM 1693 O O . ASN B 1 105 ? 12.789 16.234 13.586 1 96.81 105 ASN B O 1
ATOM 1697 N N . SER B 1 106 ? 12.516 15.469 11.594 1 97.56 106 SER B N 1
ATOM 1698 C CA . SER B 1 106 ? 13.938 15.219 11.375 1 97.56 106 SER B CA 1
ATOM 1699 C C . SER B 1 106 ? 14.547 16.266 10.438 1 97.56 106 SER B C 1
ATOM 1701 O O . SER B 1 106 ? 13.852 17.188 10 1 97.56 106 SER B O 1
ATOM 1703 N N . SER B 1 107 ? 15.844 16.125 10.172 1 97.19 107 SER B N 1
ATOM 1704 C CA . SER B 1 107 ? 16.562 17.094 9.352 1 97.19 107 SER B CA 1
ATOM 1705 C C . SER B 1 107 ? 16.719 16.594 7.914 1 97.19 107 SER B C 1
ATOM 1707 O O . SER B 1 107 ? 17.281 17.281 7.07 1 97.19 107 SER B O 1
ATOM 1709 N N . ALA B 1 108 ? 16.203 15.445 7.625 1 97.88 108 ALA B N 1
ATOM 1710 C CA . ALA B 1 108 ? 16.25 14.891 6.273 1 97.88 108 ALA B CA 1
ATOM 1711 C C . ALA B 1 108 ? 14.844 14.664 5.73 1 97.88 108 ALA B C 1
ATOM 1713 O O . ALA B 1 108 ? 13.891 14.477 6.5 1 97.88 108 ALA B O 1
ATOM 1714 N N . ALA B 1 109 ? 14.68 14.664 4.426 1 98.06 109 ALA B N 1
ATOM 1715 C CA . ALA B 1 109 ? 13.383 14.398 3.809 1 98.06 109 ALA B CA 1
ATOM 1716 C C . ALA B 1 109 ? 12.922 12.977 4.105 1 98.06 109 ALA B C 1
ATOM 1718 O O . ALA B 1 109 ? 13.742 12.062 4.227 1 98.06 109 ALA B O 1
ATOM 1719 N N . ALA B 1 110 ? 11.656 12.844 4.285 1 98.62 110 ALA B N 1
ATOM 1720 C CA . ALA B 1 110 ? 11.039 11.516 4.383 1 98.62 110 ALA B CA 1
ATOM 1721 C C . ALA B 1 110 ? 10.297 11.164 3.1 1 98.62 110 ALA B C 1
ATOM 1723 O O . ALA B 1 110 ? 9.742 12.047 2.432 1 98.62 110 ALA B O 1
ATOM 1724 N N . ARG B 1 111 ? 10.344 9.867 2.717 1 98.75 111 ARG B N 1
ATOM 1725 C CA . ARG B 1 111 ? 9.578 9.328 1.6 1 98.75 111 ARG B CA 1
ATOM 1726 C C . ARG B 1 111 ? 8.656 8.203 2.062 1 98.75 111 ARG B C 1
ATOM 1728 O O . ARG B 1 111 ? 9.117 7.234 2.676 1 98.75 111 ARG B O 1
ATOM 1735 N N . VAL B 1 112 ? 7.379 8.438 1.785 1 98.88 112 VAL B N 1
ATOM 1736 C CA . VAL B 1 112 ? 6.344 7.516 2.24 1 98.88 112 VAL B CA 1
ATOM 1737 C C . VAL B 1 112 ? 5.531 7.02 1.047 1 98.88 112 VAL B C 1
ATOM 1739 O O . VAL B 1 112 ? 5.195 7.797 0.151 1 98.88 112 VAL B O 1
ATOM 1742 N N . LEU B 1 113 ? 5.328 5.734 0.966 1 98.94 113 LEU B N 1
ATOM 1743 C CA . LEU B 1 113 ? 4.309 5.23 0.051 1 98.94 113 LEU B CA 1
ATOM 1744 C C . LEU B 1 113 ? 2.939 5.203 0.722 1 98.94 113 LEU B C 1
ATOM 1746 O O . LEU B 1 113 ? 2.758 4.539 1.744 1 98.94 113 LEU B O 1
ATOM 1750 N N . GLY B 1 114 ? 2.029 5.945 0.233 1 98.94 114 GLY B N 1
ATOM 1751 C CA . GLY B 1 114 ? 0.651 5.906 0.696 1 98.94 114 GLY B CA 1
ATOM 1752 C C . GLY B 1 114 ? -0.257 5.09 -0.204 1 98.94 114 GLY B C 1
ATOM 1753 O O . GLY B 1 114 ? -0.29 5.305 -1.418 1 98.94 114 GLY B O 1
ATOM 1754 N N . VAL B 1 115 ? -0.902 4.148 0.367 1 99 115 VAL B N 1
ATOM 1755 C CA . VAL B 1 115 ? -1.952 3.373 -0.285 1 99 115 VAL B CA 1
ATOM 1756 C C . VAL B 1 115 ? -3.303 3.701 0.346 1 99 115 VAL B C 1
ATOM 1758 O O . VAL B 1 115 ? -3.496 3.516 1.55 1 99 115 VAL B O 1
ATOM 1761 N N . TYR B 1 116 ? -4.207 4.215 -0.478 1 98.94 116 TYR B N 1
ATOM 1762 C CA . TYR B 1 116 ? -5.523 4.637 -0.009 1 98.94 116 TYR B CA 1
ATOM 1763 C C . TYR B 1 116 ? -6.625 3.818 -0.672 1 98.94 116 TYR B C 1
ATOM 1765 O O . TYR B 1 116 ? -6.719 3.771 -1.901 1 98.94 116 TYR B O 1
ATOM 1773 N N . VAL B 1 117 ? -7.375 3.09 0.087 1 98.94 117 VAL B N 1
ATOM 1774 C CA . VAL B 1 117 ? -8.578 2.426 -0.413 1 98.94 117 VAL B CA 1
ATOM 1775 C C . VAL B 1 117 ? -9.805 3.268 -0.092 1 98.94 117 VAL B C 1
ATOM 1777 O O . VAL B 1 117 ? -10.297 3.252 1.039 1 98.94 117 VAL B O 1
ATOM 1780 N N . VAL B 1 118 ? -10.289 4 -1.168 1 98.94 118 VAL B N 1
ATOM 1781 C CA . VAL B 1 118 ? -11.164 5.137 -0.886 1 98.94 118 VAL B CA 1
ATOM 1782 C C . VAL B 1 118 ? -12.414 5.062 -1.758 1 98.94 118 VAL B C 1
ATOM 1784 O O . VAL B 1 118 ? -12.453 4.305 -2.73 1 98.94 118 VAL B O 1
ATOM 1787 N N . GLU B 1 119 ? -13.391 5.828 -1.348 1 98.88 119 GLU B N 1
ATOM 1788 C CA . GLU B 1 119 ? -14.562 6.035 -2.189 1 98.88 119 GLU B CA 1
ATOM 1789 C C . GLU B 1 119 ? -14.211 6.824 -3.447 1 98.88 119 GLU B C 1
ATOM 1791 O O . GLU B 1 119 ? -13.539 7.852 -3.373 1 98.88 119 GLU B O 1
ATOM 1796 N N . LYS B 1 120 ? -14.727 6.312 -4.605 1 98.56 120 LYS B N 1
ATOM 1797 C CA . LYS B 1 120 ? -14.477 7.016 -5.859 1 98.56 120 LYS B CA 1
ATOM 1798 C C . LYS B 1 120 ? -15.18 8.367 -5.883 1 98.56 120 LYS B C 1
ATOM 1800 O O . LYS B 1 120 ? -16.281 8.516 -5.332 1 98.56 120 LYS B O 1
ATOM 1805 N N . GLY B 1 121 ? -14.516 9.312 -6.508 1 97.44 121 GLY B N 1
ATOM 1806 C CA . GLY B 1 121 ? -15.164 10.586 -6.781 1 97.44 121 GLY B CA 1
ATOM 1807 C C . GLY B 1 121 ? -15.062 11.562 -5.625 1 97.44 121 GLY B C 1
ATOM 1808 O O . GLY B 1 121 ? -15.617 12.664 -5.688 1 97.44 121 GLY B O 1
ATOM 1809 N N . LYS B 1 122 ? -14.414 11.18 -4.586 1 98.38 122 LYS B N 1
ATOM 1810 C CA . LYS B 1 122 ? -14.203 12.078 -3.453 1 98.38 122 LYS B CA 1
ATOM 1811 C C . LYS B 1 122 ? -12.773 12.602 -3.43 1 98.38 122 LYS B C 1
ATOM 1813 O O . LYS B 1 122 ? -11.852 11.945 -3.928 1 98.38 122 LYS B O 1
ATOM 1818 N N . PRO B 1 123 ? -12.609 13.836 -2.848 1 97.69 123 PRO B N 1
ATOM 1819 C CA . PRO B 1 123 ? -11.227 14.258 -2.633 1 97.69 123 PRO B CA 1
ATOM 1820 C C . PRO B 1 123 ? -10.438 13.266 -1.786 1 97.69 123 PRO B C 1
ATOM 1822 O O . PRO B 1 123 ? -10.977 12.688 -0.835 1 97.69 123 PRO B O 1
ATOM 1825 N N . LEU B 1 124 ? -9.203 13.039 -2.152 1 97.69 124 LEU B N 1
ATOM 1826 C CA . LEU B 1 124 ? -8.367 12.055 -1.477 1 97.69 124 LEU B CA 1
ATOM 1827 C C . LEU B 1 124 ? -8.164 12.43 -0.011 1 97.69 124 LEU B C 1
ATOM 1829 O O . LEU B 1 124 ? -8.023 11.547 0.843 1 97.69 124 LEU B O 1
ATOM 1833 N N . ALA B 1 125 ? -8.094 13.672 0.278 1 97.62 125 ALA B N 1
ATOM 1834 C CA . ALA B 1 125 ? -7.914 14.203 1.628 1 97.62 125 ALA B CA 1
ATOM 1835 C C . ALA B 1 125 ? -8.805 15.422 1.864 1 97.62 125 ALA B C 1
ATOM 1837 O O . ALA B 1 125 ? -9.031 16.219 0.953 1 97.62 125 ALA B O 1
ATOM 1838 N N . SER B 1 126 ? -9.367 15.5 3.029 1 97.81 126 SER B N 1
ATOM 1839 C CA . SER B 1 126 ? -10.156 16.656 3.445 1 97.81 126 SER B CA 1
ATOM 1840 C C . SER B 1 126 ? -9.617 17.25 4.742 1 97.81 126 SER B C 1
ATOM 1842 O O . SER B 1 126 ? -9.422 16.547 5.727 1 97.81 126 SER B O 1
ATOM 1844 N N . PRO B 1 127 ? -9.352 18.516 4.742 1 96.88 127 PRO B N 1
ATOM 1845 C CA . PRO B 1 127 ? -8.883 19.156 5.98 1 96.88 127 PRO B CA 1
ATOM 1846 C C . PRO B 1 127 ? -9.828 18.922 7.156 1 96.88 127 PRO B C 1
ATOM 1848 O O . PRO B 1 127 ? -11.047 18.875 6.973 1 96.88 127 PRO B O 1
ATOM 1851 N N . ALA B 1 128 ? -9.219 18.75 8.305 1 97.12 128 ALA B N 1
ATOM 1852 C CA . ALA B 1 128 ? -9.961 18.625 9.555 1 97.12 128 ALA B CA 1
ATOM 1853 C C . ALA B 1 128 ? -9.617 19.75 10.523 1 97.12 128 ALA B C 1
ATOM 1855 O O . ALA B 1 128 ? -8.547 20.359 10.422 1 97.12 128 ALA B O 1
ATOM 1856 N N . PRO B 1 129 ? -10.523 20.109 11.414 1 89.38 129 PRO B N 1
ATOM 1857 C CA . PRO B 1 129 ? -10.234 21.172 12.367 1 89.38 129 PRO B CA 1
ATOM 1858 C C . PRO B 1 129 ? -9.117 20.812 13.336 1 89.38 129 PRO B C 1
ATOM 1860 O O . PRO B 1 129 ? -8.883 19.625 13.609 1 89.38 129 PRO B O 1
#

pLDDT: mean 87.91, std 21.76, range [32.59, 99.0]

Nearest PDB structures (foldseek):
  4bif-assembly1_C  TM=8.946E-01  e=4.359E-06  Granulicella tundricola MP5ACTX9
  5cu1-assembly1_A  TM=9.008E-01  e=2.703E-06  Ruegeria pomeroyi DSS-3
  8oz8-assembly1_A  TM=8.980E-01  e=8.693E-06  Granulicella tundricola
  4b29-assembly1_A  TM=8.605E-01  e=9.668E-06  Roseovarius nubinhibens ISM
  4uxa-assembly9_L  TM=7.701E-01  e=5.994E-06  Granulicella tundricola

Sequence (258 aa):
MHYKSLIMLGAVALVAGSALAQSSGLTRTLVGRADVSVPGREAVVARVEVAPGTYAGRHTHPGDEISYVMEGEVQLLIDGQSPRTVKAGESFVVPAGVVHDAHNNSSAAARVLGVYVVEKGKPLASPAPMHYKSLIMLGAVALVAGSALAQSSGLTRTLVGRADVSVPGREAVVARVEVAPGTYAGRHTHPGDEISYVMEGEVQLLIDGQSPRTVKAGESFVVPAGVVHDAHNNSSAAARVLGVYVVEKGKPLASPAP

Secondary structure (DSSP, 8-state):
------------------------SEEEEEEEEEE-SSTTEEEEEEEEEE-TT-B--SEE-SEEEEEEEEESEEEEEETTS--EEEETT-EEEE-TT--EEEE--SSS-EEEEEEEEEETTS-S-EE--/------------------------SEEEEEEEEEE-SSTTEEEEEEEEEE-TT-B--SEE-SEEEEEEEEESEEEEEETTS--EEEETT-EEEE-TT--EEEE--SSS-EEEEEEEEEETTS-S-EE--

Organism: Cupriavidus necator (strain ATCC 17699 / DSM 428 / KCTC 22496 / NCIMB 10442 / H16 / Stanier 337) (NCBI:txid381666)

InterPro domains:
  IPR011051 RmlC-like cupin domain superfamily [SSF51182] (25-116)
  IPR013096 Cupin 2, conserved barrel [PF07883] (47-116)
  IPR014710 RmlC-like jelly roll fold [G3DSA:2.60.120.10] (18-121)

Solvent-accessible surface area (backbone atoms only — not comparable to full-atom values): 13909 Å² total; per-residue (Å²): 135,82,76,75,76,75,76,75,76,75,77,76,74,75,73,68,68,71,69,69,70,72,70,62,46,49,47,75,44,79,47,36,73,46,66,42,66,53,88,67,28,26,37,41,31,26,47,30,38,32,30,50,68,24,57,71,52,46,21,27,30,65,23,30,36,45,31,36,25,70,35,51,45,35,34,40,38,40,74,96,53,76,75,40,79,42,39,49,69,30,50,52,68,46,35,44,60,49,50,29,34,39,29,18,85,47,90,55,58,19,34,30,42,39,35,32,49,26,47,63,94,52,68,74,60,42,83,47,134,134,84,75,74,77,75,76,75,78,76,78,76,75,73,72,68,66,72,69,69,72,73,68,60,45,50,48,75,44,81,48,36,71,46,65,44,66,52,88,68,28,26,37,40,32,27,46,32,39,32,29,50,68,23,58,70,52,46,22,26,29,66,22,31,36,45,31,36,26,71,36,49,45,35,33,39,35,40,73,96,53,77,74,39,81,43,39,48,70,30,51,53,69,46,34,44,60,51,48,29,35,38,31,18,84,48,90,54,58,19,34,31,40,39,35,31,48,24,47,62,93,53,68,73,62,42,82,46,132

Radius of gyration: 28.37 Å; Cα contacts (8 Å, |Δi|>4): 649; chains: 2; bounding box: 56×160×43 Å

Foldseek 3Di:
DPPPPPPPPPPPPPPPPPPPPVPQLKDWDWDDWDDDPDPQKIKTKTKMKHAAFGKPAKKFFQFKKKKAWQAAWKWKAWPPDDIDIAHHPGMDMDGHPTIIMITRNDNGMTIMMIIGTHGPPDDGIDHDD/DPPPPPPPPPPPPPPPPPPPPPPQLKDWDWDDWDDDPDPQKIKTKTKMKHAAFGKPAKKFFQFKKKKAWQAAWKWKAWPPDDIDIAHHPGMDMDGHPTIIMITRNDNGMTIMMIIGTHGPPDDGIDHDD